Protein AF-A0A9P7CG83-F1 (afdb_monomer_lite)

Structure (mmCIF, N/CA/C/O backbone):
data_AF-A0A9P7CG83-F1
#
_entry.id   AF-A0A9P7CG83-F1
#
loop_
_atom_site.group_PDB
_atom_site.id
_atom_site.type_symbol
_atom_site.label_atom_id
_atom_site.label_alt_id
_atom_site.label_comp_id
_atom_site.label_asym_id
_atom_site.label_entity_id
_atom_site.label_seq_id
_atom_site.pdbx_PDB_ins_code
_atom_site.Cartn_x
_atom_site.Cartn_y
_atom_site.Cartn_z
_atom_site.occupancy
_atom_site.B_iso_or_equiv
_atom_site.auth_seq_id
_atom_site.auth_comp_id
_atom_site.auth_asym_id
_atom_site.auth_atom_id
_atom_site.pdbx_PDB_model_num
ATOM 1 N N . MET A 1 1 ? -6.263 -19.066 8.309 1.00 62.16 1 MET A N 1
ATOM 2 C CA . MET A 1 1 ? -5.886 -17.871 9.095 1.00 62.16 1 MET A CA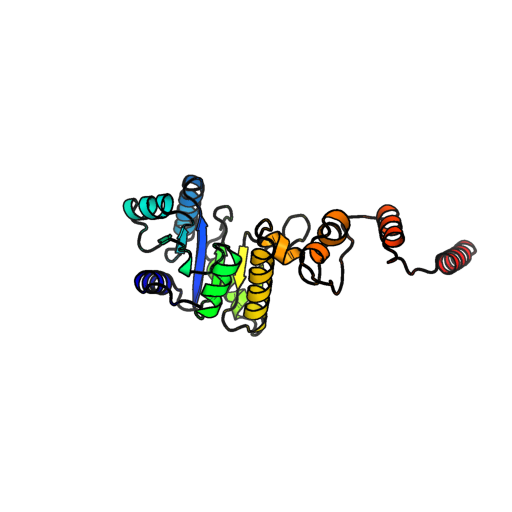 1
ATOM 3 C C . MET A 1 1 ? -6.564 -17.973 10.453 1.00 62.16 1 MET A C 1
ATOM 5 O O . MET A 1 1 ? -7.722 -18.382 10.447 1.00 62.16 1 MET A O 1
ATOM 9 N N . PRO A 1 2 ? -5.883 -17.661 11.570 1.00 65.62 2 PRO A N 1
ATOM 10 C CA . PRO A 1 2 ? -6.497 -17.637 12.903 1.00 65.62 2 PRO A CA 1
ATOM 11 C C . PRO A 1 2 ? -7.693 -16.684 12.920 1.00 65.62 2 PRO A C 1
ATOM 13 O O . PRO A 1 2 ? -7.652 -15.667 12.231 1.00 65.62 2 PRO A O 1
ATOM 16 N N . GLU A 1 3 ? -8.759 -16.990 13.657 1.00 76.81 3 GLU A N 1
ATOM 17 C CA . GLU A 1 3 ? -9.870 -16.046 13.822 1.00 76.81 3 GLU A CA 1
ATOM 18 C C . GLU A 1 3 ? -9.411 -14.803 14.590 1.00 76.81 3 GLU A C 1
ATOM 20 O O . GLU A 1 3 ? -8.619 -14.895 15.526 1.00 76.81 3 GLU A O 1
ATOM 25 N N . LEU A 1 4 ? -9.886 -13.629 14.163 1.00 83.12 4 LEU A N 1
ATOM 26 C CA . LEU A 1 4 ? -9.667 -12.407 14.932 1.00 83.12 4 LEU A CA 1
ATOM 27 C C . LEU A 1 4 ? -10.526 -12.450 16.194 1.00 83.12 4 LEU A C 1
ATOM 29 O O . LEU A 1 4 ? -11.635 -12.987 16.178 1.00 83.12 4 LEU A O 1
ATOM 33 N N . ALA A 1 5 ? -10.026 -11.837 17.264 1.00 85.50 5 ALA A N 1
ATOM 34 C CA . ALA A 1 5 ? -10.792 -11.671 18.487 1.00 85.50 5 ALA A CA 1
ATOM 35 C C . ALA A 1 5 ? -12.122 -10.940 18.207 1.00 85.50 5 ALA A C 1
ATOM 37 O O . ALA A 1 5 ? -12.223 -10.087 17.319 1.00 85.50 5 ALA A O 1
ATOM 38 N N . SER A 1 6 ? -13.173 -11.307 18.941 1.00 86.62 6 SER A N 1
ATOM 39 C CA . SER A 1 6 ? -14.531 -10.823 18.670 1.00 86.62 6 SER A CA 1
ATOM 40 C C . SER A 1 6 ? -14.675 -9.312 18.851 1.00 86.62 6 SER A C 1
ATOM 42 O O . SER A 1 6 ? -15.417 -8.676 18.110 1.00 86.62 6 SER A O 1
ATOM 44 N N . ASP A 1 7 ? -13.968 -8.743 19.824 1.00 88.94 7 ASP A N 1
ATOM 45 C CA . ASP A 1 7 ? -13.919 -7.304 20.088 1.00 88.94 7 ASP A CA 1
ATOM 46 C C . ASP A 1 7 ? -13.286 -6.545 18.916 1.00 88.94 7 ASP A C 1
ATOM 48 O O . ASP A 1 7 ? -13.848 -5.565 18.436 1.00 88.94 7 ASP A O 1
ATOM 52 N N . VAL A 1 8 ? -12.184 -7.063 18.374 1.00 91.19 8 VAL A N 1
ATOM 53 C CA . VAL A 1 8 ? -11.535 -6.526 17.175 1.00 91.19 8 VAL A CA 1
ATOM 54 C C . VAL A 1 8 ? -12.488 -6.513 15.980 1.00 91.19 8 VAL A C 1
ATOM 56 O O . VAL A 1 8 ? -12.608 -5.498 15.290 1.00 91.19 8 VAL A O 1
ATOM 59 N N . LEU A 1 9 ? -13.179 -7.629 15.730 1.00 91.38 9 LEU A N 1
ATOM 60 C CA . LEU A 1 9 ? -14.149 -7.719 14.638 1.00 91.38 9 LEU A CA 1
ATOM 61 C C . LEU A 1 9 ? -15.296 -6.724 14.824 1.00 91.38 9 LEU A C 1
ATOM 63 O O . LEU A 1 9 ? -15.701 -6.092 13.852 1.00 91.38 9 LEU A O 1
ATOM 67 N N . GLN A 1 10 ? -15.791 -6.547 16.050 1.00 93.81 10 GLN A N 1
ATOM 68 C CA . GLN A 1 10 ? -16.829 -5.560 16.349 1.00 93.81 10 GLN A CA 1
ATOM 69 C C . GLN A 1 10 ? -16.358 -4.134 16.051 1.00 93.81 10 GLN A C 1
ATOM 71 O O . GLN A 1 10 ? -17.077 -3.405 15.370 1.00 93.81 10 GLN A O 1
ATOM 76 N N . THR A 1 11 ? -15.146 -3.754 16.470 1.00 95.56 11 THR A N 1
ATOM 77 C CA . THR A 1 11 ? -14.585 -2.424 16.178 1.00 95.56 11 THR A CA 1
ATOM 78 C C . THR A 1 11 ? -14.411 -2.198 14.675 1.00 95.56 11 THR A C 1
ATOM 80 O O . THR A 1 11 ? -14.743 -1.126 14.165 1.00 95.56 11 THR A O 1
ATOM 83 N N . ILE A 1 12 ? -13.953 -3.217 13.936 1.00 95.25 12 ILE A N 1
ATOM 84 C CA . ILE A 1 12 ? -13.852 -3.160 12.470 1.00 95.25 12 ILE A CA 1
ATOM 85 C C . ILE A 1 12 ? -15.233 -2.935 11.841 1.00 95.25 12 ILE A C 1
ATOM 87 O O . ILE A 1 12 ? -15.385 -2.031 11.024 1.00 95.25 12 ILE A O 1
ATOM 91 N N . GLN A 1 13 ? -16.245 -3.723 12.221 1.00 95.12 13 GLN A N 1
ATOM 92 C CA . GLN A 1 13 ? -17.589 -3.588 11.647 1.00 95.12 13 GLN A CA 1
ATOM 93 C C . GLN A 1 13 ? -18.251 -2.255 12.023 1.00 95.12 13 GLN A C 1
ATOM 95 O O . GLN A 1 13 ? -18.960 -1.687 11.200 1.00 95.12 13 GLN A O 1
ATOM 100 N N . ALA A 1 14 ? -17.993 -1.722 13.220 1.00 96.31 14 ALA A N 1
ATOM 101 C CA . ALA A 1 14 ? -18.525 -0.428 13.648 1.00 96.31 14 ALA A CA 1
ATOM 102 C C . ALA A 1 14 ? -17.977 0.755 12.824 1.00 96.31 14 ALA A C 1
ATOM 104 O O . ALA A 1 14 ? -18.679 1.748 12.641 1.00 96.31 14 ALA A O 1
ATOM 105 N N . ASN A 1 15 ? -16.749 0.642 12.301 1.00 97.12 15 ASN A N 1
ATOM 106 C CA . ASN A 1 15 ? -16.115 1.672 11.465 1.00 97.12 15 ASN A CA 1
ATOM 107 C C . ASN A 1 15 ? -16.224 1.398 9.961 1.00 97.12 15 ASN A C 1
ATOM 109 O O . ASN A 1 15 ? -15.808 2.227 9.152 1.00 97.12 15 ASN A O 1
ATOM 113 N N . ARG A 1 16 ? -16.784 0.251 9.573 1.00 95.94 16 ARG A N 1
ATOM 114 C CA . ARG A 1 16 ? -17.059 -0.079 8.177 1.00 95.94 16 ARG A CA 1
ATOM 115 C C . ARG A 1 16 ? -18.105 0.881 7.613 1.00 95.94 16 ARG A C 1
ATOM 117 O O . ARG A 1 16 ? -19.096 1.220 8.267 1.00 95.94 16 ARG A O 1
ATOM 124 N N . LEU A 1 17 ? -17.869 1.321 6.386 1.00 93.75 17 LEU A N 1
ATOM 125 C CA . LEU A 1 17 ? -18.779 2.168 5.631 1.00 93.75 17 LEU A CA 1
ATOM 126 C C . LEU A 1 17 ? -19.798 1.318 4.865 1.00 93.75 17 LEU A C 1
ATOM 128 O O . LEU A 1 17 ? -19.610 0.125 4.647 1.00 93.75 17 LEU A O 1
ATOM 132 N N . ASP A 1 18 ? -20.889 1.946 4.437 1.00 90.06 18 ASP A N 1
ATOM 133 C CA . ASP A 1 18 ? -22.056 1.262 3.857 1.00 90.06 18 ASP A CA 1
ATOM 134 C C . ASP A 1 18 ? -21.747 0.564 2.518 1.00 90.06 18 ASP A C 1
ATOM 136 O O . ASP A 1 18 ? -22.470 -0.324 2.083 1.00 90.06 18 ASP A O 1
ATOM 140 N N . ASN A 1 19 ? -20.663 0.979 1.865 1.00 90.31 19 ASN A N 1
ATOM 141 C CA . ASN A 1 19 ? -20.105 0.418 0.635 1.00 90.31 19 ASN A CA 1
ATOM 142 C C . ASN A 1 19 ? -18.937 -0.548 0.899 1.00 90.3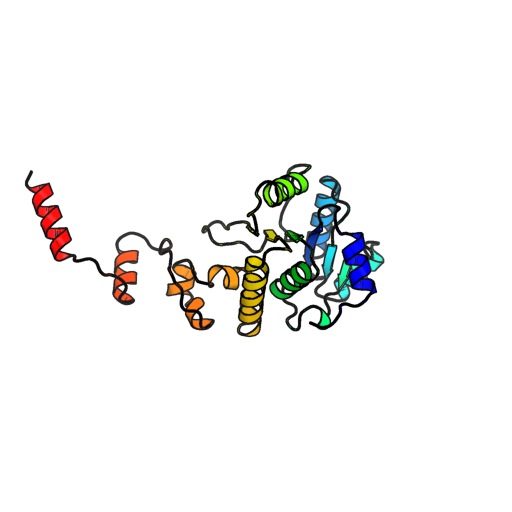1 19 ASN A C 1
ATOM 144 O O . ASN A 1 19 ? -18.150 -0.825 -0.002 1.00 90.31 19 ASN A O 1
ATOM 148 N N . ASP A 1 20 ? -18.798 -1.008 2.142 1.00 93.75 20 ASP A N 1
ATOM 149 C CA . ASP A 1 20 ? -17.777 -1.949 2.594 1.00 93.75 20 ASP A CA 1
ATOM 150 C C . ASP A 1 20 ? -16.342 -1.418 2.604 1.00 93.75 20 ASP A C 1
ATOM 152 O O . ASP A 1 20 ? -15.402 -2.171 2.874 1.00 93.75 20 ASP A O 1
ATOM 156 N N . ASP A 1 21 ? -16.179 -0.113 2.385 1.00 95.19 21 ASP A N 1
ATOM 157 C CA . ASP A 1 21 ? -14.920 0.578 2.606 1.00 95.19 21 ASP A CA 1
ATOM 158 C C . ASP A 1 21 ? -14.592 0.641 4.096 1.00 95.19 21 ASP A C 1
ATOM 160 O O . ASP A 1 21 ? -15.458 0.844 4.951 1.00 95.19 21 ASP A O 1
ATOM 164 N N . LEU A 1 22 ? -13.307 0.520 4.404 1.00 96.94 22 LEU A N 1
ATOM 165 C CA . LEU A 1 22 ? -12.775 0.796 5.729 1.00 96.94 22 LEU A CA 1
ATOM 166 C C . LEU A 1 22 ? -11.586 1.738 5.585 1.00 96.94 22 LEU A C 1
ATOM 168 O O . LEU A 1 22 ? -10.536 1.344 5.073 1.00 96.94 22 LEU A O 1
ATOM 172 N N . LEU A 1 23 ? -11.764 2.980 6.035 1.00 96.31 23 LEU A N 1
ATOM 173 C CA . LEU A 1 23 ? -10.688 3.959 6.101 1.00 96.31 23 LEU A CA 1
ATOM 174 C C . LEU A 1 23 ? -9.757 3.597 7.258 1.00 96.31 23 LEU A C 1
ATOM 176 O O . LEU A 1 23 ? -10.191 3.574 8.409 1.00 96.31 23 LEU A O 1
ATOM 180 N N . ILE A 1 24 ? -8.492 3.312 6.957 1.00 96.56 24 ILE A N 1
ATOM 181 C CA . ILE A 1 24 ? -7.511 2.889 7.955 1.00 96.56 24 ILE A CA 1
ATOM 182 C C . ILE A 1 24 ? -6.239 3.726 7.915 1.00 96.56 24 ILE A C 1
ATOM 184 O O . ILE A 1 24 ? -5.830 4.229 6.868 1.00 96.56 24 ILE A O 1
ATOM 188 N N . THR A 1 25 ? -5.566 3.773 9.058 1.00 96.19 25 THR A N 1
ATOM 189 C CA . THR A 1 25 ? -4.166 4.179 9.170 1.00 96.19 25 THR A CA 1
ATOM 190 C C . THR A 1 25 ? -3.427 3.232 10.120 1.00 96.19 25 THR A C 1
ATOM 192 O O . THR A 1 25 ? -4.055 2.568 10.949 1.00 96.19 25 THR A O 1
ATOM 195 N N . VAL A 1 26 ? -2.104 3.134 9.993 1.00 94.31 26 VAL A N 1
ATOM 196 C CA . VAL A 1 26 ? -1.246 2.296 10.847 1.00 94.31 26 VAL A CA 1
ATOM 197 C C . VAL A 1 26 ? -0.258 3.210 11.556 1.00 94.31 26 VAL A C 1
ATOM 199 O O . VAL A 1 26 ? 0.390 4.022 10.902 1.00 94.31 26 VAL A O 1
ATOM 202 N N . ALA A 1 27 ? -0.147 3.097 12.879 1.00 95.31 27 ALA A N 1
ATOM 203 C CA . ALA A 1 27 ? 0.692 3.997 13.666 1.00 95.31 27 ALA A CA 1
ATOM 204 C C . ALA A 1 27 ? 1.293 3.324 14.907 1.00 95.31 27 ALA A C 1
ATOM 206 O O . ALA A 1 27 ? 0.763 2.341 15.434 1.00 95.31 27 ALA A O 1
ATOM 207 N N . THR A 1 28 ? 2.375 3.929 15.389 1.00 95.12 28 THR A N 1
ATOM 208 C CA . THR A 1 28 ? 3.094 3.610 16.632 1.00 95.12 28 THR A CA 1
ATOM 209 C C . THR A 1 28 ? 3.086 4.826 17.573 1.00 95.12 28 THR A C 1
ATOM 211 O O . THR A 1 28 ? 2.777 5.950 17.166 1.00 95.12 28 THR A O 1
ATOM 214 N N . TYR A 1 29 ? 3.354 4.619 18.862 1.00 96.56 29 TYR A N 1
ATOM 215 C CA . TYR A 1 29 ? 3.254 5.641 19.911 1.00 96.56 29 TYR A CA 1
ATOM 216 C C . TYR A 1 29 ? 4.159 6.867 19.702 1.00 96.56 29 TYR A C 1
ATOM 218 O O . TYR A 1 29 ? 3.822 7.986 20.113 1.00 96.56 29 TYR A O 1
ATOM 226 N N . ASP A 1 30 ? 5.321 6.681 19.088 1.00 96.94 30 ASP A N 1
ATOM 227 C CA . ASP A 1 30 ? 6.243 7.755 18.706 1.00 96.94 30 ASP A CA 1
ATOM 228 C C . ASP A 1 30 ? 5.619 8.732 17.699 1.00 96.94 30 ASP A C 1
ATOM 230 O O . ASP A 1 30 ? 5.840 9.932 17.833 1.00 96.94 30 ASP A O 1
ATOM 234 N N . MET A 1 31 ? 4.740 8.249 16.819 1.00 96.38 31 MET A N 1
ATOM 235 C CA . MET A 1 31 ? 4.024 9.033 15.800 1.00 96.38 31 MET A CA 1
ATOM 236 C C . MET A 1 31 ? 2.734 9.704 16.303 1.00 96.38 31 MET A C 1
ATOM 238 O O . MET A 1 31 ? 1.909 10.181 15.520 1.00 96.38 31 MET A O 1
ATOM 242 N N . ARG A 1 32 ? 2.474 9.692 17.617 1.00 96.88 32 ARG A N 1
ATOM 243 C CA . ARG A 1 32 ? 1.173 10.124 18.158 1.00 96.88 32 ARG A CA 1
ATOM 244 C C . ARG A 1 32 ? 0.813 11.565 17.791 1.00 96.88 32 ARG A C 1
ATOM 246 O O . ARG A 1 32 ? -0.362 11.841 17.585 1.00 96.88 32 ARG A O 1
ATOM 253 N N . PHE A 1 33 ? 1.772 12.489 17.713 1.00 96.00 33 PHE A N 1
ATOM 254 C CA . PHE A 1 33 ? 1.465 13.892 17.408 1.00 96.00 33 PHE A CA 1
ATOM 255 C C . PHE A 1 33 ? 0.979 14.055 15.964 1.00 96.00 33 PHE A C 1
ATOM 257 O O . PHE A 1 33 ? -0.037 14.711 15.721 1.00 96.00 33 PHE A O 1
ATOM 264 N N . GLU A 1 34 ? 1.657 13.400 15.028 1.00 96.44 34 GLU A N 1
ATOM 265 C CA . GLU A 1 34 ? 1.282 13.296 13.624 1.00 96.44 34 GLU A CA 1
ATOM 266 C C . GLU A 1 34 ? -0.081 12.611 13.477 1.00 96.44 34 GLU A C 1
ATOM 268 O O . GLU A 1 34 ? -0.950 13.110 12.763 1.00 96.44 34 GLU A O 1
ATOM 273 N N . LEU A 1 35 ? -0.325 11.539 14.236 1.00 96.75 35 LEU A N 1
ATOM 274 C CA . LEU A 1 35 ? -1.619 10.863 14.271 1.00 96.75 35 LEU A CA 1
ATOM 275 C C . LEU A 1 35 ? -2.749 11.780 14.768 1.00 96.75 35 LEU A C 1
ATOM 277 O O . LEU A 1 35 ? -3.820 11.800 14.169 1.00 96.75 35 LEU A O 1
ATOM 281 N N . TYR A 1 36 ? -2.547 12.566 15.832 1.00 96.38 36 TYR A N 1
ATOM 282 C CA . TYR A 1 36 ? -3.566 13.524 16.293 1.00 96.38 36 TYR A CA 1
ATOM 283 C C . TYR A 1 36 ? -3.866 14.594 15.244 1.00 96.38 36 TYR A C 1
ATOM 285 O O . TYR A 1 36 ? -5.024 14.989 15.084 1.00 96.38 36 TYR A O 1
ATOM 293 N N . ASN A 1 37 ? -2.845 15.041 14.515 1.00 94.19 37 ASN A N 1
ATOM 294 C CA . ASN A 1 37 ? -3.022 15.952 13.393 1.00 94.19 37 ASN A CA 1
ATOM 295 C C . ASN A 1 37 ? -3.836 15.290 12.268 1.00 94.19 37 ASN A C 1
ATOM 297 O O . ASN A 1 37 ? -4.797 15.878 11.773 1.00 94.19 37 ASN A O 1
ATOM 301 N N . TRP A 1 38 ? -3.533 14.034 11.932 1.00 94.44 38 TRP A N 1
ATOM 302 C CA . TRP A 1 38 ? -4.303 13.241 10.972 1.00 94.44 38 TRP A CA 1
ATOM 303 C C . TRP A 1 38 ? -5.771 13.068 11.401 1.00 94.44 38 TRP A C 1
ATOM 305 O O . TRP A 1 38 ? -6.675 13.325 10.609 1.00 94.44 38 TRP A O 1
ATOM 315 N N . ILE A 1 39 ? -6.037 12.749 12.675 1.00 94.56 39 ILE A N 1
ATOM 316 C CA . ILE A 1 39 ? -7.401 12.664 13.233 1.00 94.56 39 ILE A CA 1
ATOM 317 C C . ILE A 1 39 ? -8.129 14.008 13.099 1.00 94.56 39 ILE A C 1
ATOM 319 O O . ILE A 1 39 ? -9.308 14.046 12.736 1.00 94.56 39 ILE A O 1
ATOM 323 N N . ALA A 1 40 ? -7.451 15.120 13.398 1.00 92.31 40 ALA A N 1
ATOM 324 C CA . ALA A 1 40 ? -8.025 16.453 13.243 1.00 92.31 40 ALA A CA 1
ATOM 325 C C . ALA A 1 40 ? -8.378 16.748 11.775 1.00 92.31 40 ALA A C 1
ATOM 327 O O . ALA A 1 40 ? -9.447 17.302 11.510 1.00 92.31 40 ALA A O 1
ATOM 328 N N . PHE A 1 41 ? -7.540 16.316 10.828 1.00 89.62 41 PHE A N 1
ATOM 329 C CA . PHE A 1 41 ? -7.831 16.417 9.398 1.00 89.62 41 PHE A CA 1
ATOM 330 C C . PHE A 1 41 ? -9.025 15.566 8.971 1.00 89.62 41 PHE A C 1
ATOM 332 O O . PHE A 1 41 ? -9.885 16.081 8.259 1.00 89.62 41 PHE A O 1
ATOM 339 N N . MET A 1 42 ? -9.130 14.315 9.430 1.00 91.12 42 MET A N 1
ATOM 340 C CA . MET A 1 42 ? -10.297 13.472 9.135 1.00 91.12 42 MET A CA 1
ATOM 341 C C . MET A 1 42 ? -11.587 14.138 9.625 1.00 91.12 42 MET A C 1
ATOM 343 O O . MET A 1 42 ? -12.532 14.312 8.856 1.00 91.12 42 MET A O 1
ATOM 347 N N . LYS A 1 43 ? -11.584 14.659 10.858 1.00 90.12 43 LYS A N 1
ATOM 348 C CA . LYS A 1 43 ? -12.721 15.412 11.411 1.00 90.12 43 LYS A CA 1
ATOM 349 C C . LYS A 1 43 ? -13.048 16.665 10.595 1.00 90.12 43 LYS A C 1
ATOM 351 O O . LYS A 1 43 ? -14.220 16.930 10.335 1.00 90.12 43 LYS A O 1
ATOM 356 N N . ALA A 1 44 ? -12.040 17.424 10.161 1.00 88.50 44 ALA A N 1
ATOM 357 C CA . ALA A 1 44 ? -12.234 18.597 9.305 1.00 88.50 44 ALA A CA 1
ATOM 358 C C . ALA A 1 44 ? -12.816 18.225 7.927 1.00 88.50 44 ALA A C 1
ATOM 360 O O . ALA A 1 44 ? -13.651 18.956 7.390 1.00 88.50 44 ALA A O 1
ATOM 361 N N . ALA A 1 45 ? -12.435 17.061 7.394 1.00 86.81 45 ALA A N 1
ATOM 362 C CA . ALA A 1 45 ? -12.993 16.477 6.178 1.00 86.81 45 ALA A CA 1
ATOM 363 C C . ALA A 1 45 ? -14.389 15.853 6.375 1.00 86.81 45 ALA A C 1
ATOM 365 O O . ALA A 1 45 ? -15.000 15.442 5.390 1.00 86.81 45 ALA A O 1
ATOM 366 N N . LYS A 1 46 ? -14.921 15.863 7.610 1.00 88.50 46 LYS A N 1
ATOM 367 C CA . LYS A 1 46 ? -16.180 15.223 8.033 1.00 88.50 46 LYS A CA 1
ATOM 368 C C . LYS A 1 46 ? -16.166 13.695 7.927 1.00 88.50 46 LYS A C 1
ATOM 370 O O . LYS A 1 46 ? -17.211 13.089 7.724 1.00 88.50 46 LYS A O 1
ATOM 375 N N . GLU A 1 47 ? -14.993 13.099 8.101 1.00 89.25 47 GLU A N 1
ATOM 376 C CA . GLU A 1 47 ? -14.811 11.656 8.235 1.00 89.25 47 GLU A CA 1
ATOM 377 C C . GLU A 1 47 ? -14.733 11.298 9.725 1.00 89.25 47 GLU A C 1
ATOM 379 O O . GLU A 1 47 ? -13.797 11.677 10.436 1.00 89.25 47 GLU A O 1
ATOM 384 N N . ASP A 1 48 ? -15.753 10.598 10.212 1.00 88.88 48 ASP A N 1
ATOM 385 C CA . ASP A 1 48 ? -15.927 10.189 11.610 1.00 88.88 48 ASP A CA 1
ATOM 386 C C . ASP A 1 48 ? -15.766 8.675 11.825 1.00 88.88 48 ASP A C 1
ATOM 388 O O . ASP A 1 48 ? -15.452 8.242 12.936 1.00 88.88 48 ASP A O 1
ATOM 392 N N . ARG A 1 49 ? -15.926 7.885 10.758 1.00 93.50 49 ARG A N 1
ATOM 393 C CA . ARG A 1 49 ? -15.684 6.438 10.720 1.00 93.50 49 ARG A CA 1
ATOM 394 C C . ARG A 1 49 ? -14.323 6.137 10.089 1.00 93.50 49 ARG A C 1
ATOM 396 O O . ARG A 1 49 ? -14.163 6.181 8.870 1.00 93.50 49 ARG A O 1
ATOM 403 N N . PHE A 1 50 ? -13.343 5.824 10.929 1.00 95.38 50 PHE A N 1
ATOM 404 C CA . PHE A 1 50 ? -12.006 5.387 10.529 1.00 95.38 50 PHE A CA 1
ATOM 405 C C . PHE A 1 50 ? -11.407 4.482 11.605 1.00 95.38 50 PHE A C 1
ATOM 407 O O . PHE A 1 50 ? -11.811 4.526 12.765 1.00 95.38 50 PHE A O 1
ATOM 414 N N . LEU A 1 51 ? -10.412 3.682 11.229 1.00 97.19 51 LEU A N 1
ATOM 415 C CA . LEU A 1 51 ? -9.749 2.752 12.133 1.00 97.19 51 LEU A CA 1
ATOM 416 C C . LEU A 1 51 ? -8.243 3.016 12.203 1.00 97.19 51 LEU A C 1
ATOM 418 O O . LEU A 1 51 ? -7.536 3.014 11.197 1.00 97.19 51 LEU A O 1
ATOM 422 N N . ILE A 1 52 ? -7.744 3.201 13.416 1.00 97.31 52 ILE A N 1
ATOM 423 C CA . ILE A 1 52 ? -6.327 3.323 13.736 1.00 97.31 52 ILE A CA 1
ATOM 424 C C . ILE A 1 52 ? -5.836 1.950 14.174 1.00 97.31 52 ILE A C 1
ATOM 426 O O . ILE A 1 52 ? -6.259 1.409 15.197 1.00 97.31 52 ILE A O 1
ATOM 430 N N . LEU A 1 53 ? -4.917 1.392 13.401 1.00 95.50 53 LEU A N 1
ATOM 431 C CA . LEU A 1 53 ? -4.282 0.121 13.700 1.00 95.50 53 LEU A CA 1
ATOM 432 C C . LEU A 1 53 ? -2.966 0.391 14.436 1.00 95.50 53 LEU A C 1
ATOM 434 O O . LEU A 1 53 ? -1.979 0.837 13.850 1.00 95.50 53 LEU A O 1
ATOM 438 N N . CYS A 1 54 ? -2.974 0.158 15.743 1.00 94.94 54 CYS A N 1
ATOM 439 C CA . CYS A 1 54 ? -1.841 0.401 16.623 1.00 94.94 54 CYS A CA 1
ATOM 440 C C . CYS A 1 54 ? -0.852 -0.762 16.539 1.00 94.94 54 CYS A C 1
ATOM 442 O O . CYS A 1 54 ? -1.220 -1.907 16.809 1.00 94.94 54 CYS A O 1
ATOM 444 N N . THR A 1 55 ? 0.410 -0.479 16.225 1.00 92.31 55 THR A N 1
ATOM 445 C CA . THR A 1 55 ? 1.471 -1.502 16.188 1.00 92.31 55 THR A CA 1
ATOM 446 C C . THR A 1 55 ? 2.056 -1.808 17.566 1.00 92.31 55 THR A C 1
ATOM 448 O O . THR A 1 55 ? 2.770 -2.795 17.726 1.00 92.31 55 THR A O 1
ATOM 451 N N . ASP A 1 56 ? 1.758 -0.984 18.572 1.00 93.00 56 ASP A N 1
ATOM 452 C CA . ASP A 1 56 ? 2.212 -1.166 19.946 1.00 93.00 56 ASP A CA 1
ATOM 453 C C . ASP A 1 56 ? 1.106 -0.872 20.974 1.00 93.00 56 ASP A C 1
ATOM 455 O O . ASP A 1 56 ? 0.156 -0.117 20.743 1.00 93.00 56 ASP A O 1
ATOM 459 N N . SER A 1 57 ? 1.240 -1.491 22.150 1.00 94.62 57 SER A N 1
ATOM 460 C CA . SER A 1 57 ? 0.251 -1.371 23.226 1.00 94.62 57 SER A CA 1
ATOM 461 C C . SER A 1 57 ? 0.198 0.016 23.875 1.00 94.62 57 SER A C 1
ATOM 463 O O . SER A 1 57 ? -0.853 0.383 24.402 1.00 94.62 57 SER A O 1
ATOM 465 N N . ALA A 1 58 ? 1.288 0.792 23.836 1.00 97.06 58 ALA A N 1
ATOM 466 C CA . ALA A 1 58 ? 1.330 2.113 24.455 1.00 97.06 58 ALA A CA 1
ATOM 467 C C . ALA A 1 58 ? 0.444 3.094 23.677 1.00 97.06 58 ALA A C 1
ATOM 469 O O . ALA A 1 58 ? -0.322 3.842 24.291 1.00 97.06 58 ALA A O 1
ATOM 470 N N . LEU A 1 59 ? 0.463 3.032 22.341 1.00 97.50 59 LEU A N 1
ATOM 471 C CA . LEU A 1 59 ? -0.461 3.795 21.504 1.00 97.50 59 LEU A CA 1
ATOM 472 C C . LEU A 1 59 ? -1.913 3.390 21.744 1.00 97.50 59 LEU A C 1
ATOM 474 O O . LEU A 1 59 ? -2.751 4.262 21.977 1.00 97.50 59 LEU A O 1
ATOM 478 N N . TYR A 1 60 ? -2.211 2.090 21.745 1.00 96.94 60 TYR A N 1
ATOM 479 C CA . TYR A 1 60 ? -3.579 1.615 21.958 1.00 96.94 60 TYR A CA 1
ATOM 480 C C . TYR A 1 60 ? -4.149 2.070 23.313 1.00 96.94 60 TYR A C 1
ATOM 482 O O . TYR A 1 60 ? -5.272 2.580 23.388 1.00 96.94 60 TYR A O 1
ATOM 490 N N . GLN A 1 61 ? -3.361 1.956 24.388 1.00 97.94 61 GLN A N 1
ATOM 491 C CA . GLN A 1 61 ? -3.752 2.443 25.714 1.00 97.94 61 GLN A CA 1
ATOM 492 C C . GLN A 1 61 ? -3.947 3.960 25.722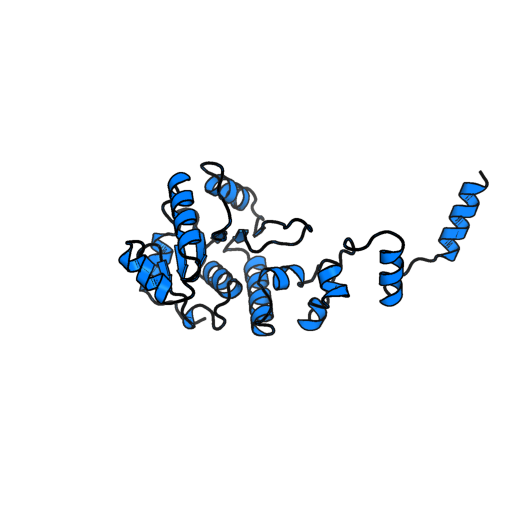 1.00 97.94 61 GLN A C 1
ATOM 494 O O . GLN A 1 61 ? -4.953 4.443 26.240 1.00 97.94 61 GLN A O 1
ATOM 499 N N . HIS A 1 62 ? -3.025 4.712 25.118 1.00 98.25 62 HIS A N 1
ATOM 500 C CA . HIS A 1 62 ? -3.124 6.165 25.022 1.00 98.25 62 HIS A CA 1
ATOM 501 C C . HIS A 1 62 ? -4.413 6.610 24.319 1.00 98.25 62 HIS A C 1
ATOM 503 O O . HIS A 1 62 ? -5.146 7.439 24.855 1.00 98.25 62 HIS A O 1
ATOM 509 N N . LEU A 1 63 ? -4.722 6.025 23.158 1.00 98.00 63 LEU A N 1
ATOM 510 C CA . LEU A 1 63 ? -5.943 6.318 22.405 1.00 98.00 63 LEU A CA 1
ATOM 511 C C . LEU A 1 63 ? -7.201 5.926 23.183 1.00 98.00 63 LEU A C 1
ATOM 513 O O . LEU A 1 63 ? -8.172 6.679 23.192 1.00 98.00 63 LEU A O 1
ATOM 517 N N . THR A 1 64 ? -7.164 4.801 23.901 1.00 97.19 64 THR A N 1
ATOM 518 C CA . THR A 1 64 ? -8.265 4.382 24.779 1.00 97.19 64 THR A CA 1
ATOM 519 C C . THR A 1 64 ? -8.539 5.426 25.866 1.00 97.19 64 THR A C 1
ATOM 521 O O . THR A 1 64 ? -9.686 5.839 26.032 1.00 97.19 64 THR A O 1
ATOM 524 N N . TYR A 1 65 ? -7.505 5.911 26.565 1.00 97.44 65 TYR A N 1
ATOM 525 C CA . TYR A 1 65 ? -7.654 6.968 27.578 1.00 97.44 65 TYR A CA 1
ATOM 526 C C . TYR A 1 65 ? -8.097 8.310 26.985 1.00 97.44 65 TYR A C 1
ATOM 528 O O . TYR A 1 65 ? -8.804 9.068 27.645 1.00 97.44 65 TYR A O 1
ATOM 536 N N . ALA A 1 66 ? -7.709 8.594 25.742 1.00 97.06 66 ALA A N 1
ATOM 537 C CA . ALA A 1 66 ? -8.099 9.798 25.019 1.00 97.06 66 ALA A CA 1
ATOM 538 C C . ALA A 1 66 ? -9.511 9.729 24.398 1.00 97.06 66 ALA A C 1
ATOM 540 O O . ALA A 1 66 ? -9.942 10.698 23.775 1.00 97.06 66 ALA A O 1
ATOM 541 N N . GLY A 1 67 ? -10.237 8.615 24.567 1.00 96.75 67 GLY A N 1
ATOM 542 C CA . GLY A 1 67 ? -11.610 8.453 24.078 1.00 96.75 67 GLY A CA 1
ATOM 543 C C . GLY A 1 67 ? -11.736 7.948 22.637 1.00 96.75 67 GLY A C 1
ATOM 544 O O . GLY A 1 67 ? -12.820 8.027 22.073 1.00 96.75 67 GLY A O 1
ATOM 545 N N . TYR A 1 68 ? -10.663 7.408 22.053 1.00 97.00 68 TYR A N 1
ATOM 546 C CA . TYR A 1 68 ? -10.634 6.827 20.701 1.00 97.00 68 TYR A CA 1
ATOM 547 C C . TYR A 1 68 ? -10.688 5.293 20.701 1.00 97.00 68 TYR A C 1
ATOM 549 O O . TYR A 1 68 ? -10.257 4.655 19.743 1.00 97.00 68 TYR A O 1
ATOM 557 N N . LYS A 1 69 ? -11.184 4.674 21.781 1.00 96.12 69 LYS A N 1
ATOM 558 C CA . LYS A 1 69 ? -11.269 3.208 21.902 1.00 96.12 69 LYS A CA 1
ATOM 559 C C . LYS A 1 69 ? -12.037 2.582 20.734 1.00 96.12 69 LYS A C 1
ATOM 561 O O . LYS A 1 69 ? -11.623 1.555 20.212 1.00 96.12 69 LYS A O 1
ATOM 566 N N . ASP A 1 70 ? -13.120 3.226 20.311 1.00 96.56 70 ASP A N 1
ATOM 567 C CA . ASP A 1 70 ? -13.992 2.713 19.253 1.00 96.56 70 ASP A CA 1
ATOM 568 C C . ASP A 1 70 ? -13.399 2.907 17.849 1.00 96.56 70 ASP A C 1
ATOM 570 O O . ASP A 1 70 ? -13.935 2.364 16.892 1.00 96.56 70 ASP A O 1
ATOM 574 N N . GLN A 1 71 ? -12.286 3.637 17.712 1.00 97.06 71 GLN A N 1
ATOM 575 C CA . GLN A 1 71 ? -11.539 3.827 16.462 1.00 97.06 71 GLN A CA 1
ATOM 576 C C . GLN A 1 71 ? -10.132 3.227 16.526 1.00 97.06 71 GLN A C 1
ATOM 578 O O . GLN A 1 71 ? -9.338 3.466 15.623 1.00 97.06 71 GLN A O 1
ATOM 583 N N . ALA A 1 72 ? -9.780 2.476 17.569 1.00 96.94 72 ALA A N 1
ATOM 584 C CA . ALA A 1 72 ? -8.433 1.949 17.744 1.00 96.94 72 ALA A CA 1
ATOM 585 C C . ALA A 1 72 ? -8.453 0.430 17.882 1.00 96.94 72 ALA A C 1
ATOM 587 O O . ALA A 1 72 ? -9.285 -0.135 18.590 1.00 96.94 72 ALA A O 1
ATOM 588 N N . VAL A 1 73 ? -7.495 -0.238 17.243 1.00 94.62 73 VAL A N 1
ATOM 589 C CA . VAL A 1 73 ? -7.255 -1.667 17.445 1.00 94.62 73 VAL A CA 1
ATOM 590 C C . VAL A 1 73 ? -5.766 -1.942 17.553 1.00 94.62 73 VAL A C 1
ATOM 592 O O . VAL A 1 73 ? -4.983 -1.517 16.710 1.00 94.62 73 VAL A O 1
ATOM 595 N N . LEU A 1 74 ? -5.376 -2.695 18.580 1.00 92.75 74 LEU A N 1
ATOM 596 C CA . LEU A 1 74 ? -4.029 -3.233 18.702 1.00 92.75 74 LEU A CA 1
ATOM 597 C C . LEU A 1 74 ? -3.826 -4.395 17.721 1.00 92.75 74 LEU A C 1
ATOM 599 O O . LEU A 1 74 ? -4.534 -5.403 17.781 1.00 92.75 74 LEU A O 1
ATOM 603 N N . ILE A 1 75 ? -2.823 -4.277 16.855 1.00 88.31 75 ILE A N 1
ATOM 604 C CA . ILE A 1 75 ? -2.390 -5.365 15.981 1.00 88.31 75 ILE A CA 1
ATOM 605 C C . ILE A 1 75 ? -1.656 -6.395 16.849 1.00 88.31 75 ILE A C 1
ATOM 607 O O . ILE A 1 75 ? -0.551 -6.152 17.334 1.00 88.31 75 ILE A O 1
ATOM 611 N N . SER A 1 76 ? -2.277 -7.556 17.063 1.00 78.00 76 SER A N 1
ATOM 612 C CA . SER A 1 76 ? -1.626 -8.699 17.712 1.00 78.00 76 SER A CA 1
ATOM 613 C C . SER A 1 76 ? -0.918 -9.586 16.683 1.00 78.00 76 SER A C 1
ATOM 615 O O . SER A 1 76 ? -1.154 -9.484 15.479 1.00 78.00 76 SER A O 1
ATOM 617 N N . LYS A 1 77 ? -0.084 -10.524 17.148 1.00 67.88 77 LYS A N 1
ATOM 618 C CA . LYS A 1 77 ? 0.516 -11.548 16.271 1.00 67.88 77 LYS A CA 1
ATOM 619 C C . LYS A 1 77 ? -0.539 -12.378 15.522 1.00 67.88 77 LYS A C 1
ATOM 621 O O . LYS A 1 77 ? -0.273 -12.832 14.410 1.00 67.88 77 LYS A O 1
ATOM 626 N N . ASP A 1 78 ? -1.736 -12.518 16.092 1.00 65.50 78 ASP A N 1
ATOM 627 C CA . ASP A 1 78 ? -2.841 -13.303 15.526 1.00 65.50 78 ASP A CA 1
ATOM 628 C C . ASP A 1 78 ? -3.454 -12.662 14.274 1.00 65.50 78 ASP A C 1
ATOM 630 O O . ASP A 1 78 ? -4.138 -13.336 13.502 1.00 65.50 78 ASP A O 1
ATOM 634 N N . TRP A 1 79 ? -3.194 -11.371 14.036 1.00 68.50 79 TRP A N 1
ATOM 635 C CA . TRP A 1 79 ? -3.685 -10.679 12.849 1.00 68.50 79 TRP A CA 1
ATOM 636 C C . TRP A 1 79 ? -3.074 -11.213 11.555 1.00 68.50 79 TRP A C 1
ATOM 638 O O . TRP A 1 79 ? -3.785 -11.306 10.551 1.00 68.50 79 TRP A O 1
ATOM 648 N N . ASN A 1 80 ? -1.777 -11.546 11.545 1.00 62.19 80 ASN A N 1
ATOM 649 C CA . ASN A 1 80 ? -1.093 -11.888 10.294 1.00 62.19 80 ASN A CA 1
ATOM 650 C C . ASN A 1 80 ? 0.238 -12.667 10.406 1.00 62.19 80 ASN A C 1
ATOM 652 O O . ASN A 1 80 ? 0.916 -12.770 9.389 1.00 62.19 80 ASN A O 1
ATOM 656 N N . ASN A 1 81 ? 0.641 -13.234 11.553 1.00 57.06 81 ASN A N 1
ATOM 657 C CA . ASN A 1 81 ? 1.960 -13.876 11.780 1.00 57.06 81 ASN A CA 1
ATOM 658 C C . ASN A 1 81 ? 3.207 -12.983 11.534 1.00 57.06 81 ASN A C 1
ATOM 660 O O . ASN A 1 81 ? 4.269 -13.303 12.063 1.00 57.06 81 ASN A O 1
ATOM 664 N N . SER A 1 82 ? 3.105 -11.882 10.779 1.00 62.53 82 SER A N 1
ATOM 665 C CA . SER A 1 82 ? 4.223 -11.049 10.312 1.00 62.53 82 SER A CA 1
ATOM 666 C C . SER A 1 82 ? 4.288 -9.656 10.948 1.00 62.53 82 SER A C 1
ATOM 668 O O . SER A 1 82 ? 5.336 -9.025 10.921 1.00 62.53 82 SER A O 1
ATOM 670 N N . GLY A 1 83 ? 3.182 -9.136 11.486 1.00 71.69 83 GLY A N 1
ATOM 671 C CA . GLY A 1 83 ? 3.048 -7.748 11.942 1.00 71.69 83 GLY A CA 1
ATOM 672 C C . GLY A 1 83 ? 3.124 -6.697 10.824 1.00 71.69 83 GLY A C 1
ATOM 673 O O . GLY A 1 83 ? 3.157 -5.507 11.119 1.00 71.69 83 GLY A O 1
ATOM 674 N N . THR A 1 84 ? 3.151 -7.099 9.547 1.00 85.06 84 THR A N 1
ATOM 675 C CA . THR A 1 84 ? 3.398 -6.184 8.419 1.00 85.06 84 THR A CA 1
ATOM 676 C C . THR A 1 84 ? 2.122 -5.524 7.894 1.00 85.06 84 THR A C 1
ATOM 678 O O . THR A 1 84 ? 1.025 -6.087 7.968 1.00 85.06 84 THR A O 1
ATOM 681 N N . VAL A 1 85 ? 2.270 -4.355 7.261 1.00 89.25 85 VAL A N 1
ATOM 682 C CA . VAL A 1 85 ? 1.170 -3.671 6.559 1.00 89.25 85 VAL A CA 1
ATOM 683 C C . VAL A 1 85 ? 0.564 -4.559 5.462 1.00 89.25 85 VAL A C 1
ATOM 685 O O . VAL A 1 85 ? -0.659 -4.609 5.336 1.00 89.25 85 VAL A O 1
ATOM 688 N N . ALA A 1 86 ? 1.372 -5.343 4.729 1.00 90.12 86 ALA A N 1
ATOM 689 C CA . ALA A 1 86 ? 0.841 -6.304 3.754 1.00 90.12 86 ALA A CA 1
ATOM 690 C C . ALA A 1 86 ? -0.113 -7.311 4.399 1.00 90.12 86 ALA A C 1
ATOM 692 O O . ALA A 1 86 ? -1.184 -7.586 3.859 1.00 90.12 86 ALA A O 1
ATOM 693 N N . GLY A 1 87 ? 0.256 -7.850 5.563 1.00 90.44 87 GLY A N 1
ATOM 694 C CA . GLY A 1 87 ? -0.567 -8.826 6.264 1.00 90.44 87 GLY A CA 1
ATOM 695 C C . GLY A 1 87 ? -1.879 -8.226 6.768 1.00 90.44 87 GLY A C 1
ATOM 696 O O . GLY A 1 87 ? -2.914 -8.881 6.687 1.00 90.44 87 GLY A O 1
ATOM 697 N N . ILE A 1 88 ? -1.858 -6.969 7.226 1.00 91.12 88 ILE A N 1
ATOM 698 C CA . ILE A 1 88 ? -3.067 -6.226 7.617 1.00 91.12 88 ILE A CA 1
ATOM 699 C C . ILE A 1 88 ? -4.010 -6.075 6.421 1.00 91.12 88 ILE A C 1
ATOM 701 O O . ILE A 1 88 ? -5.168 -6.485 6.488 1.00 91.12 88 ILE A O 1
ATOM 705 N N . LEU A 1 89 ? -3.508 -5.522 5.314 1.00 93.44 89 LEU A N 1
ATOM 706 C CA . LEU A 1 89 ? -4.299 -5.283 4.107 1.00 93.44 89 LEU A CA 1
ATOM 707 C C . LEU A 1 89 ? -4.855 -6.591 3.537 1.00 93.44 89 LEU A C 1
ATOM 709 O O . LEU A 1 89 ? -6.035 -6.667 3.197 1.00 93.44 89 LEU A O 1
ATOM 713 N N . GLN A 1 90 ? -4.034 -7.646 3.504 1.00 92.69 90 GLN A N 1
ATOM 714 C CA . GLN A 1 90 ? -4.476 -8.981 3.119 1.00 92.69 90 GLN A CA 1
ATOM 715 C C . GLN A 1 90 ? -5.610 -9.458 4.028 1.00 92.69 90 GLN A C 1
ATOM 717 O O . GLN A 1 90 ? -6.645 -9.897 3.534 1.00 92.69 90 GLN A O 1
ATOM 722 N N . ARG A 1 91 ? -5.446 -9.362 5.351 1.00 90.94 91 ARG A N 1
ATOM 723 C CA . ARG A 1 91 ? -6.454 -9.828 6.304 1.00 90.94 91 ARG A CA 1
ATOM 724 C C . ARG A 1 91 ? -7.790 -9.123 6.088 1.00 90.94 91 ARG A C 1
ATOM 726 O O . ARG A 1 91 ? -8.808 -9.805 6.030 1.00 90.94 91 ARG A O 1
ATOM 733 N N . LEU A 1 92 ? -7.782 -7.802 5.904 1.00 93.56 92 LEU A N 1
ATOM 734 C CA . LEU A 1 92 ? -8.989 -7.010 5.647 1.00 93.56 92 LEU A CA 1
ATOM 735 C C . LEU A 1 92 ? -9.681 -7.420 4.339 1.00 93.56 92 LEU A C 1
ATOM 737 O O . LEU A 1 92 ? -10.876 -7.703 4.348 1.00 93.56 92 LEU A O 1
ATOM 741 N N . VAL A 1 93 ? -8.930 -7.576 3.246 1.00 94.75 93 VAL A N 1
ATOM 742 C CA . VAL A 1 93 ? -9.475 -8.071 1.967 1.00 94.75 93 VAL A CA 1
ATOM 743 C C . VAL A 1 93 ? -10.098 -9.469 2.122 1.00 94.75 93 VAL A C 1
ATOM 745 O O . VAL A 1 93 ? -11.126 -9.775 1.516 1.00 94.75 93 VAL A O 1
ATOM 748 N N . TYR A 1 94 ? -9.502 -10.342 2.938 1.00 91.69 94 TYR A N 1
ATOM 749 C CA . TYR A 1 94 ? -10.024 -11.691 3.197 1.00 91.69 94 TYR A CA 1
ATOM 750 C C . TYR A 1 94 ? -11.224 -11.711 4.156 1.00 91.69 94 TYR A C 1
ATOM 752 O O . TYR A 1 94 ? -11.968 -12.689 4.154 1.00 91.69 94 TYR A O 1
ATOM 760 N N . LEU A 1 95 ? -11.439 -10.645 4.930 1.00 91.62 95 LEU A N 1
ATOM 761 C CA . LEU A 1 95 ? -12.660 -10.406 5.712 1.00 91.62 95 LEU A CA 1
ATOM 762 C C . LEU A 1 95 ? -13.776 -9.762 4.883 1.00 91.62 95 LEU A C 1
ATOM 764 O O . LEU A 1 95 ? -14.788 -9.344 5.442 1.00 91.62 95 LEU A O 1
ATOM 768 N N . ASP A 1 96 ? -13.593 -9.694 3.564 1.00 93.50 96 ASP A N 1
ATOM 769 C CA . ASP A 1 96 ? -14.539 -9.090 2.638 1.00 93.50 96 ASP A CA 1
ATOM 770 C C . ASP A 1 96 ? -14.788 -7.604 2.957 1.00 93.50 96 ASP A C 1
ATOM 772 O O . ASP A 1 96 ? -15.928 -7.147 3.059 1.00 93.50 96 ASP A O 1
ATOM 776 N N . ILE A 1 97 ? -13.695 -6.851 3.123 1.00 95.56 97 ILE A N 1
ATOM 777 C CA . ILE A 1 97 ? -13.659 -5.399 3.359 1.00 95.56 97 ILE A CA 1
ATOM 778 C C . ILE A 1 97 ? -12.768 -4.752 2.297 1.00 95.56 97 ILE A C 1
ATOM 780 O O . ILE A 1 97 ? -11.736 -5.327 1.948 1.00 95.56 97 ILE A O 1
ATOM 784 N N . ASN A 1 98 ? -13.141 -3.567 1.804 1.00 96.62 98 ASN A N 1
ATOM 785 C CA . ASN A 1 98 ? -12.320 -2.753 0.905 1.00 96.62 98 ASN A CA 1
ATOM 786 C C . ASN A 1 98 ? -11.413 -1.820 1.736 1.00 96.62 98 ASN A C 1
ATOM 788 O O . ASN A 1 98 ? -11.859 -0.746 2.153 1.00 96.62 98 ASN A O 1
ATOM 792 N N . PRO A 1 99 ? -10.155 -2.184 2.053 1.00 96.62 99 PRO A N 1
ATOM 793 C CA . PRO A 1 99 ? -9.304 -1.303 2.836 1.00 96.62 99 PRO A CA 1
ATOM 794 C C . PRO A 1 99 ? -8.899 -0.083 2.005 1.00 96.62 99 PRO A C 1
ATOM 796 O O . PRO A 1 99 ? -8.315 -0.210 0.926 1.00 96.62 99 PRO A O 1
ATOM 799 N N . LEU A 1 100 ? -9.185 1.094 2.553 1.00 96.56 100 LEU A N 1
ATOM 800 C CA . LEU A 1 100 ? -8.733 2.397 2.087 1.00 96.56 100 LEU A CA 1
ATOM 801 C C . LEU A 1 100 ? -7.695 2.901 3.091 1.00 96.56 100 LEU A C 1
ATOM 803 O O . LEU A 1 100 ? -8.035 3.472 4.123 1.00 96.56 100 LEU A O 1
ATOM 807 N N . MET A 1 101 ? -6.423 2.638 2.824 1.00 96.00 101 MET A N 1
ATOM 808 C CA . MET A 1 101 ? -5.326 3.022 3.701 1.00 96.00 101 MET A CA 1
ATOM 809 C C . MET A 1 101 ? -4.779 4.394 3.325 1.00 96.00 101 MET A C 1
ATOM 811 O O . MET A 1 101 ? -4.398 4.626 2.174 1.00 96.00 101 MET A O 1
ATOM 815 N N . LEU A 1 102 ? -4.688 5.263 4.329 1.00 94.44 102 LEU A N 1
ATOM 816 C CA . LEU A 1 102 ? -3.956 6.521 4.280 1.00 94.44 102 LEU A CA 1
ATOM 817 C C . LEU A 1 102 ? -2.894 6.509 5.378 1.00 94.44 102 LEU A C 1
ATOM 819 O O . LEU A 1 102 ? -3.195 6.302 6.555 1.00 94.44 102 LEU A O 1
ATOM 823 N N . ASP A 1 103 ? -1.649 6.752 4.993 1.00 91.44 103 ASP A N 1
ATOM 824 C CA . ASP A 1 103 ? -0.580 7.041 5.944 1.00 91.44 103 ASP A CA 1
ATOM 825 C C . ASP A 1 103 ? -0.936 8.295 6.765 1.00 91.44 103 ASP A C 1
ATOM 827 O O . ASP A 1 103 ? -1.643 9.189 6.286 1.00 91.44 103 ASP A O 1
ATOM 831 N N . ILE A 1 104 ? -0.435 8.385 7.995 1.00 92.69 104 ILE A N 1
ATOM 832 C CA . ILE A 1 104 ? -0.652 9.531 8.891 1.00 92.69 104 ILE A CA 1
ATOM 833 C C . ILE A 1 104 ? -0.150 10.848 8.278 1.00 92.69 104 ILE A C 1
ATOM 835 O O . ILE A 1 104 ? -0.629 11.928 8.621 1.00 92.69 104 ILE A O 1
ATOM 839 N N . ASN A 1 105 ? 0.785 10.752 7.331 1.00 88.31 105 ASN A N 1
ATOM 840 C CA . ASN A 1 105 ? 1.363 11.886 6.615 1.00 88.31 105 ASN A CA 1
ATOM 841 C C . ASN A 1 105 ? 0.607 12.241 5.321 1.00 88.31 105 ASN A C 1
ATOM 843 O O . ASN A 1 105 ? 0.964 13.207 4.643 1.00 88.31 105 ASN A O 1
ATOM 847 N N . GLN A 1 106 ? -0.438 11.488 4.962 1.00 87.19 106 GLN A N 1
ATOM 848 C CA . GLN A 1 106 ? -1.259 11.759 3.788 1.00 87.19 106 GLN A CA 1
ATOM 849 C C . GLN A 1 106 ? -2.374 12.754 4.137 1.00 87.19 106 GLN A C 1
ATOM 851 O O . GLN A 1 106 ? -3.216 12.504 4.999 1.00 87.19 106 GLN A O 1
ATOM 856 N N . LEU A 1 107 ? -2.403 13.889 3.435 1.00 83.00 107 LEU A N 1
ATOM 857 C CA . LEU A 1 107 ? -3.366 14.961 3.687 1.00 83.00 107 LEU A CA 1
ATOM 858 C C . LEU A 1 107 ? -4.577 14.872 2.754 1.00 83.00 107 LEU A C 1
ATOM 860 O O . LEU A 1 107 ? -4.436 14.728 1.538 1.00 83.00 107 LEU A O 1
ATOM 864 N N . VAL A 1 108 ? -5.770 15.045 3.323 1.00 82.56 108 VAL A N 1
ATOM 865 C CA . VAL A 1 108 ? -7.026 15.193 2.579 1.00 82.56 108 VAL A CA 1
ATOM 866 C C . VAL A 1 108 ? -7.360 16.679 2.484 1.00 82.56 108 VAL A C 1
ATOM 868 O O . VAL A 1 108 ? -7.783 17.296 3.456 1.00 82.56 108 VAL A O 1
ATOM 871 N N . LEU A 1 109 ? -7.137 17.270 1.309 1.00 82.12 109 LEU A N 1
ATOM 872 C CA . LEU A 1 109 ? -7.273 18.721 1.113 1.00 82.12 109 LEU A CA 1
ATOM 873 C C . LEU A 1 109 ? -8.695 19.168 0.757 1.00 82.12 109 LEU A C 1
ATOM 875 O O . LEU A 1 109 ? -9.029 20.336 0.935 1.00 82.12 109 LEU A O 1
ATOM 879 N N . GLN A 1 110 ? -9.512 18.270 0.206 1.00 84.31 110 GLN A N 1
ATOM 880 C CA . GLN A 1 110 ? -10.851 18.595 -0.279 1.00 84.31 110 GLN A CA 1
ATOM 881 C C . GLN A 1 110 ? -11.912 17.806 0.488 1.00 84.31 110 GLN A C 1
ATOM 883 O O . GLN A 1 110 ? -11.758 16.589 0.661 1.00 84.31 110 GLN A O 1
ATOM 888 N N . PRO A 1 111 ? -13.021 18.453 0.895 1.00 81.12 111 PRO A N 1
ATOM 889 C CA . PRO A 1 111 ? -14.187 17.733 1.378 1.00 81.12 111 PRO A CA 1
ATOM 890 C C . PRO A 1 111 ? -14.630 16.704 0.338 1.00 81.12 111 PRO A C 1
ATOM 892 O O . PRO A 1 111 ? -14.590 16.965 -0.865 1.00 81.12 111 PRO A O 1
ATOM 895 N N . ARG A 1 112 ? -15.099 15.551 0.808 1.00 86.56 112 ARG A N 1
ATOM 896 C CA . ARG A 1 112 ? -15.597 14.451 -0.026 1.00 86.56 112 ARG A CA 1
ATOM 897 C C . ARG A 1 112 ? -14.563 13.715 -0.887 1.00 86.56 112 ARG A C 1
ATOM 899 O O . ARG A 1 112 ? -14.919 13.035 -1.853 1.00 86.56 112 ARG A O 1
ATOM 906 N N . THR A 1 113 ? -13.275 13.843 -0.563 1.00 88.88 113 THR A N 1
ATOM 907 C CA . THR A 1 113 ? -12.210 13.094 -1.257 1.00 88.88 113 THR A CA 1
ATOM 908 C C . THR A 1 113 ? -12.451 11.586 -1.171 1.00 88.88 113 THR A C 1
ATOM 910 O O . THR A 1 113 ? -12.261 10.879 -2.158 1.00 88.88 113 THR A O 1
ATOM 913 N N . ARG A 1 114 ? -12.932 11.088 -0.028 1.00 90.25 114 ARG A N 1
ATOM 914 C CA . ARG A 1 114 ? -13.254 9.671 0.154 1.00 90.25 114 ARG A CA 1
ATOM 915 C C . ARG A 1 114 ? -14.371 9.207 -0.783 1.00 90.25 114 ARG A C 1
ATOM 917 O O . ARG A 1 114 ? -14.203 8.195 -1.455 1.00 90.25 114 ARG A O 1
ATOM 924 N N . GLU A 1 115 ? -15.483 9.936 -0.886 1.00 90.44 115 GLU A N 1
ATOM 925 C CA . GLU A 1 115 ? -16.582 9.615 -1.810 1.00 90.44 115 GLU A CA 1
ATOM 926 C C . GLU A 1 115 ? -16.114 9.639 -3.260 1.00 90.44 115 GLU A C 1
ATOM 928 O O . GLU A 1 115 ? -16.526 8.791 -4.052 1.00 90.44 115 GLU A O 1
ATOM 933 N N . TYR A 1 116 ? -15.252 10.595 -3.612 1.00 92.56 116 TYR A N 1
ATOM 934 C CA . TYR A 1 116 ? -14.651 10.655 -4.938 1.00 92.56 116 TYR A CA 1
ATOM 935 C C . TYR A 1 116 ? -13.811 9.402 -5.226 1.00 92.56 116 TYR A C 1
ATOM 937 O O . TYR A 1 116 ? -14.020 8.749 -6.249 1.00 92.56 116 TYR A O 1
ATOM 945 N N . LEU A 1 117 ? -12.918 9.017 -4.308 1.00 92.56 117 LEU A N 1
ATOM 946 C CA . LEU A 1 117 ? -12.101 7.807 -4.438 1.00 92.56 117 LEU A CA 1
ATOM 947 C C . LEU A 1 117 ? -12.962 6.547 -4.517 1.00 92.56 117 LEU A C 1
ATOM 949 O O . LEU A 1 117 ? -12.747 5.707 -5.390 1.00 92.56 117 LEU A O 1
ATOM 953 N N . SER A 1 118 ? -13.970 6.440 -3.655 1.00 91.69 118 SER A N 1
ATOM 954 C CA . SER A 1 118 ? -14.903 5.317 -3.666 1.00 91.69 118 SER A CA 1
ATOM 955 C C . SER A 1 118 ? -15.691 5.243 -4.970 1.00 91.69 118 SER A C 1
ATOM 957 O O . SER A 1 118 ? -15.854 4.166 -5.540 1.00 91.69 118 SER A O 1
ATOM 959 N N . THR A 1 119 ? -16.094 6.392 -5.519 1.00 92.75 119 THR A N 1
ATOM 960 C CA . THR A 1 119 ? -16.712 6.450 -6.847 1.00 92.75 119 THR A CA 1
ATOM 961 C C . THR A 1 119 ? -15.755 5.916 -7.909 1.00 92.75 119 THR A C 1
ATOM 963 O O . THR A 1 119 ? -16.165 5.089 -8.710 1.00 92.75 119 THR A O 1
ATOM 966 N N . LEU A 1 120 ? -14.478 6.314 -7.917 1.00 93.00 120 LEU A N 1
ATOM 967 C CA . LEU A 1 120 ? -13.500 5.794 -8.885 1.00 93.00 120 LEU A CA 1
ATOM 968 C C . LEU A 1 120 ? -13.292 4.276 -8.779 1.00 93.00 120 LEU A C 1
ATOM 970 O O . LEU A 1 120 ? -13.141 3.605 -9.805 1.00 93.00 120 LEU A O 1
ATOM 974 N N . MET A 1 121 ? -13.294 3.748 -7.555 1.00 92.81 121 MET A N 1
ATOM 975 C CA . MET A 1 121 ? -13.158 2.317 -7.295 1.00 92.81 121 MET A CA 1
ATOM 976 C C . MET A 1 121 ? -14.374 1.526 -7.798 1.00 92.81 121 MET A C 1
ATOM 978 O O . MET A 1 121 ? -14.207 0.472 -8.399 1.00 92.81 121 MET A O 1
ATOM 982 N N . HIS A 1 122 ? -15.590 2.051 -7.630 1.00 88.81 122 HIS A N 1
ATOM 983 C CA . HIS A 1 122 ? -16.821 1.301 -7.911 1.00 88.81 122 HIS A CA 1
ATOM 984 C C . HIS A 1 122 ? -17.485 1.626 -9.261 1.00 88.81 122 HIS A C 1
ATOM 986 O O . HIS A 1 122 ? -18.278 0.832 -9.761 1.00 88.81 122 HIS A O 1
ATOM 992 N N . ILE A 1 123 ? -17.185 2.773 -9.885 1.00 88.69 123 ILE A N 1
ATOM 993 C CA . ILE A 1 123 ? -17.829 3.190 -11.147 1.00 88.69 123 ILE A CA 1
ATOM 994 C C . ILE A 1 123 ? -17.420 2.311 -12.334 1.00 88.69 123 ILE A C 1
ATOM 996 O O . ILE A 1 123 ? -18.162 2.194 -13.310 1.00 88.69 123 ILE A O 1
ATOM 1000 N N . ARG A 1 124 ? -16.240 1.686 -12.267 1.00 82.50 124 ARG A N 1
ATOM 1001 C CA . ARG A 1 124 ? -15.792 0.701 -13.253 1.00 82.50 124 ARG A CA 1
ATOM 1002 C C . ARG A 1 124 ? -15.815 -0.673 -12.607 1.00 82.50 124 ARG A C 1
ATOM 1004 O O . ARG A 1 124 ? -15.205 -0.881 -11.570 1.00 82.50 124 ARG A O 1
ATOM 1011 N N . TRP A 1 125 ? -16.439 -1.623 -13.291 1.00 77.06 125 TRP A N 1
ATOM 1012 C CA . TRP A 1 125 ? -16.589 -3.015 -12.855 1.00 77.06 125 TRP A CA 1
ATOM 1013 C C . TRP A 1 125 ? -15.264 -3.770 -12.640 1.00 77.06 125 TRP A C 1
ATOM 1015 O O . TRP A 1 125 ? -15.272 -4.896 -12.156 1.00 77.06 125 TRP A O 1
ATOM 1025 N N . ASN A 1 126 ? -14.130 -3.188 -13.034 1.00 87.56 126 ASN A N 1
ATOM 1026 C CA . ASN A 1 126 ? -12.819 -3.823 -13.015 1.00 87.56 126 ASN A CA 1
ATOM 1027 C C . ASN A 1 126 ? -11.725 -2.995 -12.324 1.00 87.56 126 ASN A C 1
ATOM 1029 O O . ASN A 1 126 ? -10.555 -3.372 -12.424 1.00 87.56 126 ASN A O 1
ATOM 1033 N N . THR A 1 127 ? -12.050 -1.891 -11.640 1.00 93.06 127 THR A N 1
ATOM 1034 C CA . THR A 1 127 ? -11.048 -1.241 -10.784 1.00 93.06 127 THR A CA 1
ATOM 1035 C C . THR A 1 127 ? -10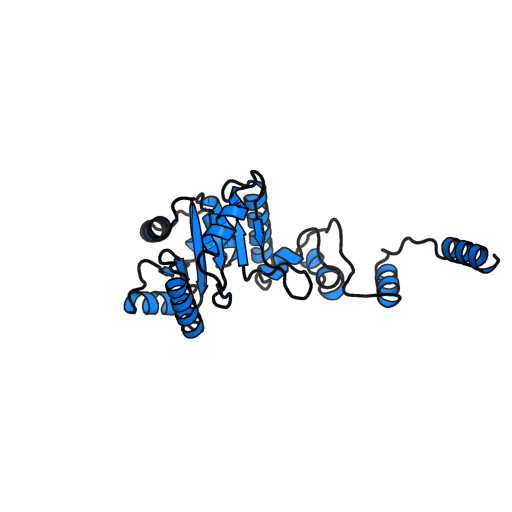.848 -2.112 -9.549 1.00 93.06 127 THR A C 1
ATOM 1037 O O . THR A 1 127 ? -11.797 -2.443 -8.849 1.00 93.06 127 THR A O 1
ATOM 1040 N N . GLN A 1 128 ? -9.607 -2.527 -9.305 1.00 94.19 128 GLN A N 1
ATOM 1041 C CA . GLN A 1 128 ? -9.279 -3.443 -8.208 1.00 94.19 128 GLN A CA 1
ATOM 1042 C C . GLN A 1 128 ? -8.281 -2.847 -7.213 1.00 94.19 128 GLN A C 1
ATOM 1044 O O . GLN A 1 128 ? -8.204 -3.282 -6.066 1.00 94.19 128 GLN A O 1
ATOM 1049 N N . LEU A 1 129 ? -7.498 -1.870 -7.665 1.00 94.12 129 LEU A N 1
ATOM 1050 C CA . LEU A 1 129 ? -6.434 -1.241 -6.907 1.00 94.12 129 LEU A CA 1
ATOM 1051 C C . LEU A 1 129 ? -6.303 0.215 -7.347 1.00 94.12 129 LEU A C 1
ATOM 1053 O O . LEU A 1 129 ? -6.215 0.493 -8.543 1.00 94.12 129 LEU A O 1
ATOM 1057 N N . ILE A 1 130 ? -6.248 1.124 -6.380 1.00 94.44 130 ILE A N 1
ATOM 1058 C CA . ILE A 1 130 ? -5.796 2.499 -6.581 1.00 94.44 130 ILE A CA 1
ATOM 1059 C C . ILE A 1 130 ? -4.626 2.728 -5.622 1.00 94.44 130 ILE A C 1
ATOM 1061 O O . ILE A 1 130 ? -4.747 2.484 -4.424 1.00 94.44 130 ILE A O 1
ATOM 1065 N N . VAL A 1 131 ? -3.494 3.182 -6.155 1.00 92.88 131 VAL A N 1
ATOM 1066 C CA . VAL A 1 131 ? -2.293 3.528 -5.383 1.00 92.88 131 VAL A CA 1
ATOM 1067 C C . VAL A 1 131 ? -1.761 4.882 -5.819 1.00 92.88 131 VAL A C 1
ATOM 1069 O O . VAL A 1 131 ? -1.970 5.299 -6.961 1.00 92.88 131 VAL A O 1
ATOM 1072 N N . ALA A 1 132 ? -1.061 5.564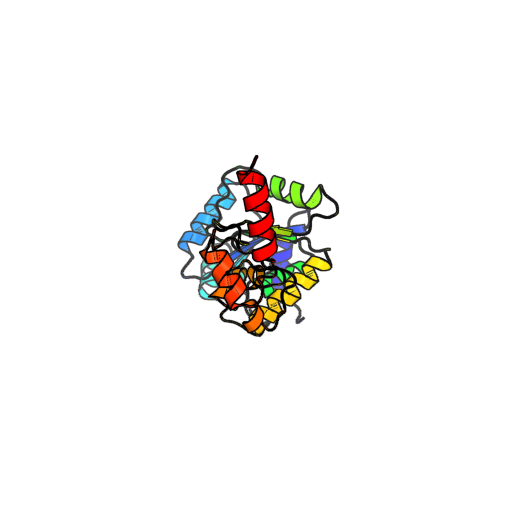 -4.917 1.00 89.75 132 ALA A N 1
ATOM 1073 C CA . ALA A 1 132 ? -0.281 6.738 -5.285 1.00 89.75 132 ALA A CA 1
ATOM 1074 C C . ALA A 1 132 ? 1.035 6.326 -5.960 1.00 89.75 132 ALA A C 1
ATOM 1076 O O . ALA A 1 132 ? 1.543 5.223 -5.753 1.00 89.75 132 ALA A O 1
ATOM 1077 N N . GLN A 1 133 ? 1.602 7.243 -6.741 1.00 85.94 133 GLN A N 1
ATOM 1078 C CA . GLN A 1 133 ? 2.971 7.144 -7.241 1.00 85.94 133 GLN A CA 1
ATOM 1079 C C . GLN A 1 133 ? 3.871 8.143 -6.509 1.00 85.94 133 GLN A C 1
ATOM 1081 O O . GLN A 1 133 ? 3.410 9.212 -6.104 1.00 85.94 133 GLN A O 1
ATOM 1086 N N . ASP A 1 134 ? 5.142 7.796 -6.333 1.00 81.19 134 ASP A N 1
ATOM 1087 C CA . ASP A 1 134 ? 6.166 8.711 -5.836 1.00 81.19 134 ASP A CA 1
ATOM 1088 C C . ASP A 1 134 ? 6.738 9.599 -6.961 1.00 81.19 134 ASP A C 1
ATOM 1090 O O . ASP A 1 134 ? 6.361 9.502 -8.133 1.00 81.19 134 ASP A O 1
ATOM 1094 N N . SER A 1 135 ? 7.675 10.485 -6.611 1.00 74.25 135 SER A N 1
ATOM 1095 C CA . SER A 1 135 ? 8.321 11.403 -7.560 1.00 74.25 135 SER A CA 1
ATOM 1096 C C . SER A 1 135 ? 9.136 10.707 -8.658 1.00 74.25 135 SER A C 1
ATOM 1098 O O . SER A 1 135 ? 9.487 11.343 -9.650 1.00 74.25 135 SER A O 1
ATOM 1100 N N . GLN A 1 136 ? 9.426 9.414 -8.504 1.00 74.38 136 GLN A N 1
ATOM 1101 C CA . GLN A 1 136 ? 10.175 8.587 -9.448 1.00 74.38 136 GLN A CA 1
ATOM 1102 C C . GLN A 1 136 ? 9.258 7.619 -10.215 1.00 74.38 136 GLN A C 1
ATOM 1104 O O . GLN A 1 136 ? 9.740 6.690 -10.859 1.00 74.38 136 GLN A O 1
ATOM 1109 N N . SER A 1 137 ? 7.937 7.861 -10.205 1.00 73.44 137 SER A N 1
ATOM 1110 C CA . SER A 1 137 ? 6.919 7.010 -10.847 1.00 73.44 137 SER A CA 1
ATOM 1111 C C . SER A 1 137 ? 6.841 5.586 -10.283 1.00 73.44 137 SER A C 1
ATOM 1113 O O . SER A 1 137 ? 6.301 4.693 -10.939 1.00 73.44 137 SER A O 1
ATOM 1115 N N . ARG A 1 138 ? 7.357 5.363 -9.072 1.00 81.44 138 ARG A N 1
ATOM 1116 C CA . ARG A 1 138 ? 7.220 4.093 -8.353 1.00 81.44 138 ARG A CA 1
ATOM 1117 C C . ARG A 1 138 ? 5.928 4.094 -7.559 1.00 81.44 138 ARG A C 1
ATOM 1119 O O . ARG A 1 138 ? 5.408 5.152 -7.214 1.00 81.44 138 ARG A O 1
ATOM 1126 N N . ILE A 1 139 ? 5.408 2.916 -7.239 1.00 84.88 139 ILE A N 1
ATOM 1127 C CA . ILE A 1 139 ? 4.264 2.793 -6.330 1.00 84.88 139 ILE A CA 1
ATOM 1128 C C . ILE A 1 139 ? 4.668 3.351 -4.965 1.00 84.88 139 ILE A C 1
ATOM 1130 O O . ILE A 1 139 ? 5.732 3.006 -4.459 1.00 84.88 139 ILE A O 1
ATOM 1134 N N . SER A 1 140 ? 3.809 4.179 -4.372 1.00 86.94 140 SER A N 1
ATOM 1135 C CA . SER A 1 140 ? 3.916 4.631 -2.986 1.00 86.94 140 SER A CA 1
ATOM 1136 C C . SER A 1 140 ? 2.953 3.839 -2.110 1.00 86.94 140 SER A C 1
ATOM 1138 O O . SER A 1 140 ? 1.769 3.722 -2.431 1.00 86.94 140 SER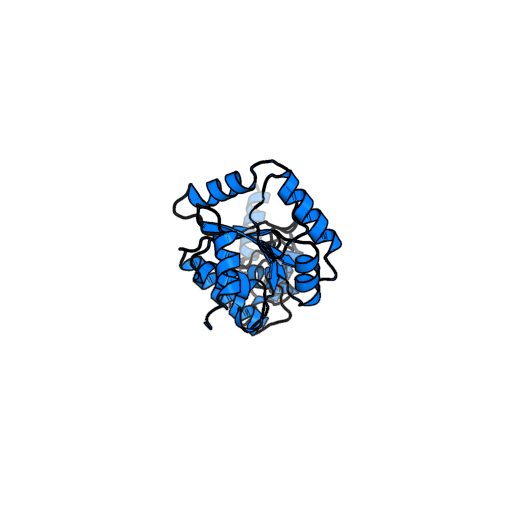 A O 1
ATOM 1140 N N . SER A 1 141 ? 3.438 3.327 -0.976 1.00 84.56 141 SER A N 1
ATOM 1141 C CA . SER A 1 141 ? 2.574 2.647 -0.003 1.00 84.56 141 SER A CA 1
ATOM 1142 C C . SER A 1 141 ? 1.821 3.604 0.923 1.00 84.56 141 SER A C 1
ATOM 1144 O O . SER A 1 141 ? 1.087 3.133 1.784 1.00 84.56 141 SER A O 1
ATOM 1146 N N . GLY A 1 142 ? 1.983 4.924 0.769 1.00 87.69 142 GLY A N 1
ATOM 1147 C CA . GLY A 1 142 ? 1.310 5.914 1.619 1.00 87.69 142 GLY A CA 1
ATOM 1148 C C . GLY A 1 142 ? -0.198 6.047 1.357 1.00 87.69 142 GLY A C 1
ATOM 1149 O O . GLY A 1 142 ? -0.949 6.516 2.211 1.00 87.69 142 GLY A O 1
ATOM 1150 N N . PHE A 1 143 ? -0.654 5.603 0.184 1.00 94.00 143 PHE A N 1
ATOM 1151 C CA . PHE A 1 143 ? -2.063 5.534 -0.185 1.00 94.00 143 PHE A CA 1
ATOM 1152 C C . PHE A 1 143 ? -2.328 4.246 -0.959 1.00 94.00 143 PHE A C 1
ATOM 1154 O O . PHE A 1 143 ? -1.765 4.039 -2.037 1.00 94.00 143 PHE A O 1
ATOM 1161 N N . ILE A 1 144 ? -3.193 3.394 -0.411 1.00 95.50 144 ILE A N 1
ATOM 1162 C CA . ILE A 1 144 ? -3.580 2.121 -1.021 1.00 95.50 144 ILE A CA 1
ATOM 1163 C C . ILE A 1 144 ? -5.082 1.930 -0.836 1.00 95.50 144 ILE A C 1
ATOM 1165 O O . ILE A 1 144 ? -5.577 1.956 0.286 1.00 95.50 144 ILE A O 1
ATOM 1169 N N . TYR A 1 145 ? -5.799 1.671 -1.922 1.00 96.31 145 TYR A N 1
ATOM 1170 C CA . TYR A 1 145 ? -7.207 1.300 -1.894 1.00 96.31 145 TYR A CA 1
ATOM 1171 C C . TYR A 1 145 ? -7.399 -0.007 -2.660 1.00 96.31 145 TYR A C 1
ATOM 1173 O O . TYR A 1 145 ? -7.060 -0.081 -3.843 1.00 96.31 145 TYR A O 1
ATOM 1181 N N . LEU A 1 146 ? -7.899 -1.042 -1.983 1.00 96.62 146 LEU A N 1
ATOM 1182 C CA . LEU A 1 146 ? -8.039 -2.395 -2.525 1.00 96.62 146 LEU A CA 1
ATOM 1183 C C . LEU A 1 146 ? -9.509 -2.803 -2.607 1.00 96.62 146 LEU A C 1
ATOM 1185 O O . LEU A 1 146 ? -10.268 -2.592 -1.663 1.00 96.62 146 LEU A O 1
ATOM 1189 N N . MET A 1 147 ? -9.871 -3.471 -3.699 1.00 95.56 147 MET A N 1
ATOM 1190 C CA . MET A 1 147 ? -11.176 -4.104 -3.860 1.00 95.56 147 MET A CA 1
ATOM 1191 C C . MET A 1 147 ? -11.184 -5.514 -3.249 1.00 95.56 147 MET A C 1
ATOM 1193 O O . MET A 1 147 ? -10.356 -6.364 -3.596 1.00 95.56 147 MET A O 1
ATOM 1197 N N . ARG A 1 148 ? -12.144 -5.786 -2.364 1.00 92.06 148 ARG A N 1
ATOM 1198 C CA . ARG A 1 148 ? -12.247 -7.024 -1.572 1.00 92.06 148 ARG A CA 1
ATOM 1199 C C . ARG A 1 148 ? -12.589 -8.281 -2.371 1.00 92.06 148 ARG A C 1
ATOM 1201 O O . ARG A 1 148 ? -12.110 -9.374 -2.060 1.00 92.06 148 ARG A O 1
ATOM 1208 N N . ASP A 1 149 ? -13.418 -8.143 -3.400 1.00 87.38 149 ASP A N 1
ATOM 1209 C CA . ASP A 1 149 ? -13.953 -9.249 -4.201 1.00 87.38 149 ASP A CA 1
ATOM 1210 C C . ASP A 1 149 ? -13.042 -9.589 -5.394 1.00 87.38 149 ASP A C 1
ATOM 1212 O O . ASP A 1 149 ? -13.314 -10.497 -6.181 1.00 87.38 149 ASP A O 1
ATOM 1216 N N . SER A 1 150 ? -11.884 -8.931 -5.474 1.00 91.50 150 SER A N 1
ATOM 1217 C CA . SER A 1 150 ? -10.886 -9.164 -6.504 1.00 91.50 150 SER A CA 1
ATOM 1218 C C . SER A 1 150 ? -9.961 -10.332 -6.150 1.00 91.50 150 SER A C 1
ATOM 1220 O O . SER A 1 150 ? -9.086 -10.257 -5.280 1.00 91.50 150 SER A O 1
ATOM 1222 N N . TYR A 1 151 ? -10.106 -11.431 -6.892 1.00 92.06 151 TYR A N 1
ATOM 1223 C CA . TYR A 1 151 ? -9.159 -12.545 -6.834 1.00 92.06 151 TYR A CA 1
ATOM 1224 C C . TYR A 1 151 ? -7.712 -12.130 -7.181 1.00 92.06 151 TYR A C 1
ATOM 1226 O O . TYR A 1 151 ? -6.799 -12.544 -6.457 1.00 92.06 151 TYR A O 1
ATOM 1234 N N . PRO A 1 152 ? -7.459 -11.288 -8.209 1.00 92.81 152 PRO A N 1
ATOM 1235 C CA . PRO A 1 152 ? -6.121 -10.746 -8.449 1.00 92.81 152 PRO A CA 1
ATOM 1236 C C . PRO A 1 152 ? -5.545 -9.974 -7.257 1.00 92.81 152 PRO A C 1
ATOM 1238 O O . PRO A 1 152 ? -4.382 -10.179 -6.922 1.00 92.81 152 PRO A O 1
ATOM 1241 N N . VAL A 1 153 ? -6.347 -9.159 -6.563 1.00 93.94 153 VAL A N 1
ATOM 1242 C CA . VAL A 1 153 ? -5.903 -8.429 -5.359 1.00 93.94 153 VAL A CA 1
ATOM 1243 C C . VAL A 1 153 ? -5.533 -9.393 -4.242 1.00 93.94 153 VAL A C 1
ATOM 1245 O O . VAL A 1 153 ? -4.468 -9.261 -3.643 1.00 93.94 153 VAL A O 1
ATOM 1248 N N . LYS A 1 154 ? -6.359 -10.414 -3.990 1.00 93.50 154 LYS A N 1
ATOM 1249 C CA . LYS A 1 154 ? -6.062 -11.445 -2.983 1.00 93.50 154 LYS A CA 1
ATOM 1250 C C . LYS A 1 154 ? -4.746 -12.168 -3.269 1.00 93.50 154 LYS A C 1
ATOM 1252 O O . LYS A 1 154 ? -3.988 -12.423 -2.334 1.00 93.50 154 LYS A O 1
ATOM 1257 N N . ARG A 1 155 ? -4.460 -12.471 -4.542 1.00 91.56 155 ARG A N 1
ATOM 1258 C CA . ARG A 1 155 ? -3.183 -13.066 -4.968 1.00 91.56 155 ARG A CA 1
ATOM 1259 C C . ARG A 1 155 ? -2.010 -12.100 -4.824 1.00 91.56 155 ARG A C 1
ATOM 1261 O O . ARG A 1 155 ? -0.981 -12.500 -4.292 1.00 91.56 155 ARG A O 1
ATOM 1268 N N . LEU A 1 156 ? -2.170 -10.847 -5.246 1.00 92.12 156 LEU A N 1
ATOM 1269 C CA . LEU A 1 156 ? -1.148 -9.809 -5.100 1.00 92.12 156 LEU A CA 1
ATOM 1270 C C . LEU A 1 156 ? -0.770 -9.616 -3.628 1.00 92.12 156 LEU A C 1
ATOM 1272 O O . LEU A 1 156 ? 0.406 -9.656 -3.281 1.00 92.12 156 LEU A O 1
ATOM 1276 N N . MET A 1 157 ? -1.762 -9.512 -2.743 1.00 92.56 157 MET A N 1
ATOM 1277 C CA . MET A 1 157 ? -1.530 -9.381 -1.305 1.00 92.56 157 MET A CA 1
ATOM 1278 C C . MET A 1 157 ? -0.912 -10.634 -0.675 1.00 92.56 157 MET A C 1
ATOM 1280 O O . MET A 1 157 ? -0.157 -10.517 0.289 1.00 92.56 157 MET A O 1
ATOM 1284 N N . ALA A 1 158 ? -1.215 -11.830 -1.190 1.00 90.25 158 ALA A N 1
ATOM 1285 C CA . ALA A 1 158 ? -0.545 -13.065 -0.777 1.00 90.25 158 ALA A CA 1
ATOM 1286 C C . ALA A 1 158 ? 0.941 -13.052 -1.154 1.00 90.25 158 ALA A C 1
ATOM 1288 O O . ALA A 1 158 ? 1.784 -13.350 -0.312 1.00 90.25 158 ALA A O 1
ATOM 1289 N N . LEU A 1 159 ? 1.255 -12.638 -2.382 1.00 90.19 159 LEU A N 1
ATOM 1290 C CA . LEU A 1 159 ? 2.626 -12.550 -2.879 1.00 90.19 159 LEU A CA 1
ATOM 1291 C C . LEU A 1 159 ? 3.448 -11.499 -2.120 1.00 90.19 159 LEU A C 1
ATOM 1293 O O . LEU A 1 159 ? 4.578 -11.774 -1.721 1.00 90.19 159 LEU A O 1
ATOM 1297 N N . LEU A 1 160 ? 2.868 -10.324 -1.861 1.00 91.25 160 LEU A N 1
ATOM 1298 C CA . LEU A 1 160 ? 3.514 -9.266 -1.079 1.00 91.25 160 LEU A CA 1
ATOM 1299 C C . LEU A 1 160 ? 3.790 -9.702 0.360 1.00 91.25 160 LEU A C 1
ATOM 1301 O O . LEU A 1 160 ? 4.884 -9.468 0.867 1.00 91.25 160 LEU A O 1
ATOM 1305 N N . LEU A 1 161 ? 2.826 -10.363 1.010 1.00 89.81 161 LEU A N 1
ATOM 1306 C CA . LEU A 1 161 ? 3.035 -10.892 2.356 1.00 89.81 161 LEU A CA 1
ATOM 1307 C C . LEU A 1 161 ? 4.152 -11.937 2.367 1.00 89.81 161 LEU A C 1
ATOM 1309 O O . LEU A 1 161 ? 5.044 -11.833 3.200 1.00 89.81 161 LEU A O 1
ATOM 1313 N N . GLN A 1 162 ? 4.121 -12.904 1.445 1.00 88.25 162 GLN A N 1
ATOM 1314 C CA . GLN A 1 162 ? 5.159 -13.932 1.346 1.00 88.25 162 GLN A CA 1
ATOM 1315 C C . GLN A 1 162 ? 6.542 -13.297 1.154 1.00 88.25 162 GLN A C 1
ATOM 1317 O O . GLN A 1 162 ? 7.468 -13.616 1.888 1.00 88.25 162 GLN A O 1
ATOM 1322 N N . THR A 1 163 ? 6.641 -12.315 0.255 1.00 88.25 163 THR A N 1
ATOM 1323 C CA . THR A 1 163 ? 7.881 -11.566 0.004 1.00 88.25 163 THR A CA 1
ATOM 1324 C C . THR A 1 163 ? 8.406 -10.905 1.278 1.00 88.25 163 THR A C 1
ATOM 1326 O O . THR A 1 163 ? 9.582 -11.038 1.595 1.00 88.25 163 THR A O 1
ATOM 1329 N N . GLN A 1 164 ? 7.545 -10.232 2.049 1.00 86.88 164 GLN A N 1
ATOM 1330 C CA . GLN A 1 164 ? 7.955 -9.614 3.315 1.00 86.88 164 GLN A CA 1
ATOM 1331 C C . GLN A 1 164 ? 8.234 -10.634 4.428 1.00 86.88 164 GLN A C 1
ATOM 1333 O O . GLN A 1 164 ? 8.972 -10.331 5.358 1.00 86.88 164 GLN A O 1
ATOM 1338 N N . MET A 1 165 ? 7.650 -11.832 4.378 1.00 85.75 165 MET A N 1
ATOM 1339 C CA . MET A 1 165 ? 7.987 -12.904 5.319 1.00 85.75 165 MET A CA 1
ATOM 1340 C C . MET A 1 165 ? 9.371 -13.488 5.027 1.00 85.75 165 MET A C 1
ATOM 1342 O O . MET A 1 165 ? 10.120 -13.758 5.964 1.00 85.75 165 MET A O 1
ATOM 1346 N N . ASP A 1 166 ? 9.717 -13.635 3.748 1.00 86.81 166 ASP A N 1
ATOM 1347 C CA . ASP A 1 166 ? 11.031 -14.113 3.311 1.00 86.81 166 ASP A CA 1
ATOM 1348 C C . ASP A 1 166 ? 12.110 -13.024 3.467 1.00 86.81 166 ASP A C 1
ATOM 1350 O O . ASP A 1 166 ? 13.269 -13.325 3.760 1.00 86.81 166 ASP A O 1
ATOM 1354 N N . ARG A 1 167 ? 11.720 -11.747 3.334 1.00 86.69 167 ARG A N 1
ATOM 1355 C CA . ARG A 1 167 ? 12.569 -10.557 3.503 1.00 86.69 167 ARG A CA 1
ATOM 1356 C C . ARG A 1 167 ? 11.912 -9.495 4.399 1.00 86.69 167 ARG A C 1
ATOM 1358 O O . ARG A 1 167 ? 11.357 -8.517 3.893 1.00 86.69 167 ARG A O 1
ATOM 1365 N N . PRO A 1 168 ? 11.988 -9.659 5.736 1.00 86.81 168 PRO A N 1
ATOM 1366 C CA . PRO A 1 168 ? 11.350 -8.754 6.703 1.00 86.81 168 PRO A CA 1
ATOM 1367 C C . PRO A 1 168 ? 11.899 -7.326 6.715 1.00 86.81 168 PRO A C 1
ATOM 1369 O O . PRO A 1 168 ? 11.263 -6.429 7.263 1.00 86.81 168 PRO A O 1
ATOM 1372 N N . ASP A 1 169 ? 13.085 -7.122 6.146 1.00 87.06 169 ASP A N 1
ATOM 1373 C CA . ASP A 1 169 ? 13.722 -5.819 5.979 1.00 87.06 169 ASP A CA 1
ATOM 1374 C C . ASP A 1 169 ? 13.074 -4.971 4.876 1.00 87.06 169 ASP A C 1
ATOM 1376 O O . ASP A 1 169 ? 13.204 -3.748 4.900 1.00 87.06 169 ASP A O 1
ATOM 1380 N N . LEU A 1 170 ? 12.348 -5.594 3.941 1.00 87.31 170 LEU A N 1
ATOM 1381 C CA . LEU A 1 170 ? 11.703 -4.879 2.847 1.00 87.31 170 LEU A CA 1
ATOM 1382 C C . LEU A 1 170 ? 10.423 -4.182 3.296 1.00 87.31 170 LEU A C 1
ATOM 1384 O O . LEU A 1 170 ? 9.501 -4.773 3.877 1.00 87.31 170 LEU A O 1
ATOM 1388 N N . THR A 1 171 ? 10.313 -2.917 2.912 1.00 89.12 171 THR A N 1
ATOM 1389 C CA . THR A 1 171 ? 9.064 -2.170 3.036 1.00 89.12 171 THR A CA 1
ATOM 1390 C C . THR A 1 171 ? 8.000 -2.714 2.077 1.00 89.12 171 THR A C 1
ATOM 1392 O O . THR A 1 171 ? 8.296 -3.354 1.065 1.00 89.12 171 THR A O 1
ATOM 1395 N N . LEU A 1 172 ? 6.724 -2.420 2.358 1.00 88.88 172 LEU A N 1
ATOM 1396 C CA . LEU A 1 172 ? 5.626 -2.772 1.450 1.00 88.88 172 LEU A CA 1
ATOM 1397 C C . LEU A 1 172 ? 5.835 -2.149 0.062 1.00 88.88 172 LEU A C 1
ATOM 1399 O O . LEU A 1 172 ? 5.602 -2.799 -0.954 1.00 88.88 172 LEU A O 1
ATOM 1403 N N . GLN A 1 173 ? 6.307 -0.903 0.026 1.00 88.88 173 GLN A N 1
ATOM 1404 C CA . GLN A 1 173 ? 6.634 -0.190 -1.202 1.00 88.88 173 GLN A CA 1
ATOM 1405 C C . GLN A 1 173 ? 7.723 -0.904 -2.015 1.00 88.88 173 GLN A C 1
ATOM 1407 O O . GLN A 1 173 ? 7.564 -1.076 -3.222 1.00 88.88 173 GLN A O 1
ATOM 1412 N N . GLU A 1 174 ? 8.822 -1.322 -1.388 1.00 88.44 174 GLU A N 1
ATOM 1413 C CA . GLU A 1 174 ? 9.896 -2.038 -2.090 1.00 88.44 174 GLU A CA 1
ATOM 1414 C C . GLU A 1 174 ? 9.420 -3.385 -2.619 1.00 88.44 174 GLU A C 1
ATOM 1416 O O . GLU A 1 174 ? 9.694 -3.702 -3.773 1.00 88.44 174 GLU A O 1
ATOM 1421 N N . ALA A 1 175 ? 8.634 -4.125 -1.829 1.00 89.38 175 ALA A N 1
ATOM 1422 C CA . ALA A 1 175 ? 8.015 -5.357 -2.297 1.00 89.38 175 ALA A CA 1
ATOM 1423 C C . ALA A 1 175 ? 7.156 -5.092 -3.546 1.00 89.38 175 ALA A C 1
ATOM 1425 O O . ALA A 1 175 ? 7.386 -5.715 -4.577 1.00 89.38 175 ALA A O 1
ATOM 1426 N N . PHE A 1 176 ? 6.246 -4.109 -3.512 1.00 89.38 176 PHE A N 1
ATOM 1427 C CA . PHE A 1 176 ? 5.423 -3.727 -4.671 1.00 89.38 176 PHE A CA 1
ATOM 1428 C C . PHE A 1 176 ? 6.247 -3.405 -5.921 1.00 89.38 176 PHE A C 1
ATOM 1430 O O . PHE A 1 176 ? 5.910 -3.873 -7.006 1.00 89.38 176 PHE A O 1
ATOM 1437 N N . ASN A 1 177 ? 7.315 -2.622 -5.772 1.00 86.50 177 ASN A N 1
ATOM 1438 C CA . ASN A 1 177 ? 8.141 -2.183 -6.897 1.00 86.50 177 ASN A CA 1
ATOM 1439 C C . ASN A 1 177 ? 9.147 -3.246 -7.372 1.00 86.50 177 ASN A C 1
ATOM 1441 O O . ASN A 1 177 ? 9.741 -3.073 -8.431 1.00 86.50 177 ASN A O 1
ATOM 1445 N N . ALA A 1 178 ? 9.336 -4.346 -6.637 1.00 85.25 178 ALA A N 1
ATOM 1446 C CA . ALA A 1 178 ? 10.201 -5.456 -7.039 1.00 85.25 178 ALA A CA 1
ATOM 1447 C C . ALA A 1 178 ? 9.452 -6.580 -7.783 1.00 85.25 178 ALA A C 1
ATOM 1449 O O . ALA A 1 178 ? 10.085 -7.390 -8.471 1.00 85.25 178 ALA A O 1
ATOM 1450 N N . LEU A 1 179 ? 8.119 -6.644 -7.659 1.00 85.62 179 LEU A N 1
ATOM 1451 C CA . LEU A 1 179 ? 7.293 -7.704 -8.242 1.00 85.62 179 LEU A CA 1
ATOM 1452 C C . LEU A 1 179 ? 7.118 -7.540 -9.754 1.00 85.62 179 LEU A C 1
ATOM 1454 O O . LEU A 1 179 ? 6.429 -6.626 -10.194 1.00 85.62 179 LEU A O 1
ATOM 1458 N N . HIS A 1 180 ? 7.618 -8.510 -10.528 1.00 81.25 180 HIS A N 1
ATOM 1459 C CA . HIS A 1 180 ? 7.316 -8.792 -11.945 1.00 81.25 180 HIS A CA 1
ATOM 1460 C C . HIS A 1 180 ? 7.601 -7.696 -12.996 1.00 81.25 180 HIS A C 1
ATOM 1462 O O . HIS A 1 180 ? 7.961 -8.047 -14.121 1.00 81.25 180 HIS A O 1
ATOM 1468 N N . PHE A 1 181 ? 7.470 -6.414 -12.657 1.00 86.94 181 PHE A N 1
ATOM 1469 C CA . PHE A 1 181 ? 7.635 -5.248 -13.526 1.00 86.94 181 PHE A CA 1
ATOM 1470 C C . PHE A 1 181 ? 8.429 -4.121 -12.831 1.00 86.94 181 PHE A C 1
ATOM 1472 O O . PHE A 1 181 ? 7.925 -3.001 -12.723 1.00 86.94 181 PHE A O 1
ATOM 1479 N N . PRO A 1 182 ? 9.637 -4.392 -12.304 1.00 88.88 182 PRO A N 1
ATOM 1480 C CA . PRO A 1 182 ? 10.396 -3.405 -11.555 1.00 88.88 182 PRO A CA 1
ATOM 1481 C C . PRO A 1 182 ? 10.913 -2.262 -12.434 1.00 88.88 182 PRO A C 1
ATOM 1483 O O . PRO A 1 182 ? 11.138 -2.399 -13.644 1.00 88.88 182 PRO A O 1
ATOM 1486 N N . ASP A 1 183 ? 11.168 -1.124 -11.793 1.00 88.19 183 ASP A N 1
ATOM 1487 C CA . ASP A 1 183 ? 12.002 -0.080 -12.375 1.00 88.19 183 ASP A CA 1
ATOM 1488 C C . ASP A 1 183 ? 13.475 -0.531 -12.432 1.00 88.19 183 ASP A C 1
ATOM 1490 O O . ASP A 1 183 ? 13.910 -1.466 -11.750 1.00 88.19 183 ASP A O 1
ATOM 1494 N N . GLY A 1 184 ? 14.263 0.131 -13.277 1.00 88.44 184 GLY A N 1
ATOM 1495 C CA . GLY A 1 184 ? 15.654 -0.252 -13.476 1.00 88.44 184 GLY A CA 1
ATOM 1496 C C . GLY A 1 184 ? 16.547 -0.049 -12.244 1.00 88.44 184 GLY A C 1
ATOM 1497 O O . GLY A 1 184 ? 17.518 -0.784 -12.113 1.00 88.44 184 GLY A O 1
ATOM 1498 N N . GLU A 1 185 ? 16.245 0.886 -11.338 1.00 88.62 185 GLU A N 1
ATOM 1499 C CA . GLU A 1 185 ? 17.026 1.054 -10.104 1.00 88.62 185 GLU A CA 1
ATOM 1500 C C . GLU A 1 185 ? 16.788 -0.142 -9.169 1.00 88.62 185 GLU A C 1
ATOM 1502 O O . GLU A 1 185 ? 17.740 -0.743 -8.664 1.00 88.62 185 GLU A O 1
ATOM 1507 N N . SER A 1 186 ? 15.524 -0.533 -8.999 1.00 87.88 186 SER A N 1
ATOM 1508 C CA . SER A 1 186 ? 15.112 -1.702 -8.218 1.00 87.88 186 SER A CA 1
ATOM 1509 C C . SER A 1 186 ? 15.710 -3.006 -8.766 1.00 87.88 186 SER A C 1
ATOM 1511 O O . SER A 1 186 ? 16.133 -3.865 -7.988 1.00 87.88 186 SER A O 1
ATOM 1513 N N . TYR A 1 187 ? 15.795 -3.140 -10.094 1.00 91.56 187 TYR A N 1
ATOM 1514 C CA . TYR A 1 187 ? 16.330 -4.333 -10.754 1.00 91.56 187 TYR A CA 1
ATOM 1515 C C . TYR A 1 187 ? 17.865 -4.378 -10.827 1.00 91.56 187 TYR A C 1
ATOM 1517 O O . TYR A 1 187 ? 18.456 -5.361 -10.392 1.00 91.56 187 TYR A O 1
ATOM 1525 N N . PHE A 1 188 ? 18.523 -3.346 -11.369 1.00 92.06 188 PHE A N 1
ATOM 1526 C CA . PHE A 1 188 ? 19.971 -3.370 -11.622 1.00 92.06 188 PHE A CA 1
ATOM 1527 C C . PHE A 1 188 ? 20.791 -2.948 -10.403 1.00 92.06 188 PHE A C 1
ATOM 1529 O O . PHE A 1 188 ? 21.754 -3.623 -10.050 1.00 92.06 188 PHE A O 1
ATOM 1536 N N . SER A 1 189 ? 20.412 -1.845 -9.750 1.00 87.81 189 SER A N 1
ATOM 1537 C CA . SER A 1 189 ? 21.208 -1.263 -8.662 1.00 87.81 189 SER A CA 1
ATOM 1538 C C . SER A 1 189 ? 20.968 -1.971 -7.334 1.00 87.81 189 SER A C 1
ATOM 1540 O O . SER A 1 189 ? 21.912 -2.253 -6.600 1.00 87.81 189 SER A O 1
ATOM 1542 N N . LYS A 1 190 ? 19.697 -2.238 -7.015 1.00 86.56 190 LYS A N 1
ATOM 1543 C CA . LYS A 1 190 ? 19.300 -2.859 -5.744 1.00 86.56 190 LYS A CA 1
ATOM 1544 C C . LYS A 1 190 ? 19.137 -4.374 -5.832 1.00 86.56 190 LYS A C 1
ATOM 1546 O O . LYS A 1 190 ? 19.054 -5.019 -4.798 1.00 86.56 190 LYS A O 1
ATOM 1551 N N . ASN A 1 191 ? 19.073 -4.936 -7.043 1.00 86.75 191 ASN A N 1
ATOM 1552 C CA . ASN A 1 191 ? 18.956 -6.377 -7.274 1.00 86.75 191 ASN A CA 1
ATOM 1553 C C . ASN A 1 191 ? 17.769 -7.033 -6.523 1.00 86.75 191 ASN A C 1
ATOM 1555 O O . ASN A 1 191 ? 17.809 -8.220 -6.191 1.00 86.75 191 ASN A O 1
ATOM 1559 N N . LEU A 1 192 ? 16.695 -6.265 -6.278 1.00 85.00 192 LEU A N 1
ATOM 1560 C CA . LEU A 1 192 ? 15.604 -6.655 -5.377 1.00 85.00 192 LEU A CA 1
ATOM 1561 C C . LEU A 1 192 ? 14.868 -7.897 -5.869 1.00 85.00 192 LEU A C 1
ATOM 1563 O O . LEU A 1 192 ? 14.642 -8.816 -5.092 1.00 85.00 192 LEU A O 1
ATOM 1567 N N . SER A 1 193 ? 14.522 -7.956 -7.160 1.00 86.25 193 SER A N 1
ATOM 1568 C CA . SER A 1 193 ? 13.769 -9.085 -7.720 1.00 86.25 193 SER A CA 1
ATOM 1569 C C . SER A 1 193 ? 14.528 -10.410 -7.583 1.00 86.25 193 SER A C 1
ATOM 1571 O O . SER A 1 193 ? 13.950 -11.414 -7.173 1.00 86.25 193 SER A O 1
ATOM 1573 N N . LYS A 1 194 ? 15.846 -10.404 -7.829 1.00 85.75 194 LYS A N 1
ATOM 1574 C CA . LYS A 1 194 ? 16.704 -11.585 -7.643 1.00 85.75 194 LYS A CA 1
ATOM 1575 C C . LYS A 1 194 ? 16.801 -11.979 -6.173 1.00 85.75 194 LYS A C 1
ATOM 1577 O O . LYS A 1 194 ? 16.754 -13.160 -5.844 1.00 85.75 194 LYS A O 1
ATOM 1582 N N . GLU A 1 195 ? 16.942 -10.989 -5.301 1.00 83.75 195 GLU A N 1
ATOM 1583 C CA . GLU A 1 195 ? 17.018 -11.171 -3.856 1.00 83.75 195 GLU A CA 1
ATOM 1584 C C . GLU A 1 195 ? 15.756 -11.796 -3.245 1.00 83.75 195 GLU A C 1
ATOM 1586 O O . GLU A 1 195 ? 15.864 -12.541 -2.272 1.00 83.75 195 GLU A O 1
ATOM 1591 N N . ILE A 1 196 ? 14.582 -11.527 -3.822 1.00 83.94 196 ILE A N 1
ATOM 1592 C CA . ILE A 1 196 ? 13.303 -12.136 -3.420 1.00 83.94 196 ILE A CA 1
ATOM 1593 C C . ILE A 1 196 ? 12.939 -13.376 -4.254 1.00 83.94 196 ILE A C 1
ATOM 1595 O O . ILE A 1 196 ? 11.837 -13.900 -4.124 1.00 83.94 196 ILE A O 1
ATOM 1599 N N . GLY A 1 197 ? 13.846 -13.853 -5.115 1.00 83.12 197 GLY A N 1
ATOM 1600 C CA . GLY A 1 197 ? 13.651 -15.067 -5.915 1.00 83.12 197 GLY A CA 1
ATOM 1601 C C . GLY A 1 197 ? 12.563 -14.957 -6.989 1.00 83.12 197 GLY A C 1
ATOM 1602 O O . GLY A 1 197 ? 11.958 -15.967 -7.346 1.00 83.12 197 GLY A O 1
ATOM 1603 N N . ILE A 1 198 ? 12.290 -13.749 -7.487 1.00 84.50 198 ILE A N 1
ATOM 1604 C CA . ILE A 1 198 ? 11.294 -13.496 -8.531 1.00 84.50 198 ILE A CA 1
ATOM 1605 C C . ILE A 1 198 ? 12.002 -13.103 -9.817 1.00 84.50 198 ILE A C 1
ATOM 1607 O O . ILE A 1 198 ? 12.691 -12.087 -9.864 1.00 84.50 198 ILE A O 1
ATOM 1611 N N . ASP A 1 199 ? 11.742 -13.861 -10.878 1.00 87.25 199 ASP A N 1
ATOM 1612 C CA . ASP A 1 199 ? 12.136 -13.493 -12.233 1.00 87.25 199 ASP A CA 1
ATOM 1613 C C . ASP A 1 199 ? 11.152 -12.451 -12.791 1.00 87.25 199 ASP A C 1
ATOM 1615 O O . ASP A 1 199 ? 9.951 -12.733 -12.931 1.00 87.25 199 ASP A O 1
ATOM 1619 N N . PRO A 1 200 ? 11.604 -11.220 -13.091 1.00 89.38 200 PRO A N 1
ATOM 1620 C CA . PRO A 1 200 ? 10.739 -10.219 -13.694 1.00 89.38 200 PRO A CA 1
ATOM 1621 C C . PRO A 1 200 ? 10.413 -10.550 -15.146 1.00 89.38 200 PRO A C 1
ATOM 1623 O O . PRO A 1 200 ? 11.249 -11.064 -15.884 1.00 89.38 200 PRO A O 1
ATOM 1626 N N . TYR A 1 201 ? 9.214 -10.175 -15.587 1.00 88.88 201 TYR A N 1
ATOM 1627 C CA . TYR A 1 201 ? 8.820 -10.303 -16.992 1.00 88.88 201 TYR A CA 1
ATOM 1628 C C . TYR A 1 201 ? 9.353 -9.150 -17.847 1.00 88.88 201 TYR A C 1
ATOM 1630 O O . TYR A 1 201 ? 9.599 -9.321 -19.038 1.00 88.88 201 TYR A O 1
ATOM 1638 N N . MET A 1 202 ? 9.491 -7.960 -17.258 1.00 89.94 202 MET A N 1
ATOM 1639 C CA . MET A 1 202 ? 9.951 -6.754 -17.942 1.00 89.94 202 MET A CA 1
ATOM 1640 C C . MET A 1 202 ? 10.539 -5.777 -16.925 1.00 89.94 202 MET A C 1
ATOM 1642 O O . MET A 1 202 ? 10.082 -5.724 -15.789 1.00 89.94 202 MET A O 1
ATOM 1646 N N . VAL A 1 203 ? 11.520 -4.978 -17.345 1.00 91.06 203 VAL A N 1
ATOM 1647 C CA . VAL A 1 203 ? 12.155 -3.953 -16.507 1.00 91.06 203 VAL A CA 1
ATOM 1648 C C . VAL A 1 203 ? 12.089 -2.611 -17.222 1.00 91.06 203 VAL A C 1
ATOM 1650 O O . VAL A 1 203 ? 12.485 -2.506 -18.386 1.00 91.06 203 VAL A O 1
ATOM 1653 N N . HIS A 1 204 ? 11.621 -1.568 -16.536 1.00 89.50 204 HIS A N 1
ATOM 1654 C CA . HIS A 1 204 ? 11.601 -0.220 -17.105 1.00 89.50 204 HIS A CA 1
ATOM 1655 C C . HIS A 1 204 ? 12.895 0.540 -16.777 1.00 89.50 204 HIS A C 1
ATOM 1657 O O . HIS A 1 204 ? 13.086 1.053 -15.676 1.00 89.50 204 HIS A O 1
ATOM 1663 N N . VAL A 1 205 ? 13.798 0.645 -17.755 1.00 90.38 205 VAL A N 1
ATOM 1664 C CA . VAL A 1 205 ? 15.125 1.263 -17.573 1.00 90.38 205 VAL A CA 1
ATOM 1665 C C . VAL A 1 205 ? 15.093 2.766 -17.880 1.00 90.38 205 VAL A C 1
ATOM 1667 O O . VAL A 1 205 ? 15.572 3.215 -18.924 1.00 90.38 205 VAL A O 1
ATOM 1670 N N . ASN A 1 206 ? 14.503 3.549 -16.974 1.00 86.19 206 ASN A N 1
ATOM 1671 C CA . ASN A 1 206 ? 14.388 5.014 -17.085 1.00 86.19 206 ASN A CA 1
ATOM 1672 C C . ASN A 1 206 ? 15.295 5.805 -16.122 1.00 86.19 206 ASN A C 1
ATOM 1674 O O . ASN A 1 206 ? 15.508 6.994 -16.333 1.00 86.19 206 ASN A O 1
ATOM 1678 N N . HIS A 1 207 ? 15.867 5.156 -15.106 1.00 87.31 207 HIS A N 1
ATOM 1679 C CA . HIS A 1 207 ? 16.804 5.772 -14.154 1.00 87.31 207 HIS A CA 1
ATOM 1680 C C . HIS A 1 207 ? 18.186 6.103 -14.763 1.00 87.31 207 HIS A C 1
ATOM 1682 O O . HIS A 1 207 ? 18.991 6.798 -14.147 1.00 87.31 207 HIS A O 1
ATOM 1688 N N . LYS A 1 208 ? 18.457 5.615 -15.981 1.00 91.12 208 LYS A N 1
ATOM 1689 C CA . LYS A 1 208 ? 19.636 5.922 -16.803 1.00 91.12 208 LYS A CA 1
ATOM 1690 C C . LYS A 1 208 ? 19.200 6.427 -18.171 1.00 91.12 208 LYS A C 1
ATOM 1692 O O . LYS A 1 208 ? 18.172 6.000 -18.699 1.00 91.12 208 LYS A O 1
ATOM 1697 N N . THR A 1 209 ? 20.004 7.296 -18.780 1.00 93.12 209 THR A N 1
ATOM 1698 C CA . THR A 1 209 ? 19.710 7.892 -20.091 1.00 93.12 209 THR A CA 1
ATOM 1699 C C . THR A 1 209 ? 20.902 7.788 -21.041 1.00 93.12 209 THR A C 1
ATOM 1701 O O . THR A 1 209 ? 22.042 7.587 -20.624 1.00 93.12 209 THR A O 1
ATOM 1704 N N . GLY A 1 210 ? 20.627 7.886 -22.347 1.00 93.44 210 GLY A N 1
ATOM 1705 C CA . GLY A 1 210 ? 21.652 7.922 -23.392 1.00 93.44 210 GLY A CA 1
ATOM 1706 C C . GLY A 1 210 ? 22.668 6.781 -23.292 1.00 93.44 210 GLY A C 1
ATOM 1707 O O . GLY A 1 210 ? 22.291 5.612 -23.185 1.00 93.44 210 GLY A O 1
ATOM 1708 N N . LYS A 1 211 ? 23.955 7.144 -23.319 1.00 95.25 211 LYS A N 1
ATOM 1709 C CA . LYS A 1 211 ? 25.077 6.203 -23.281 1.00 95.25 211 LYS A CA 1
ATOM 1710 C C . LYS A 1 211 ? 25.106 5.364 -22.002 1.00 95.25 211 LYS A C 1
ATOM 1712 O O . LYS A 1 211 ? 25.302 4.162 -22.099 1.00 95.25 211 LYS A O 1
ATOM 1717 N N . GLU A 1 212 ? 24.824 5.953 -20.836 1.00 96.31 212 GLU A N 1
ATOM 1718 C CA . GLU A 1 212 ? 24.831 5.208 -19.567 1.00 96.31 212 GLU A CA 1
ATOM 1719 C C . GLU A 1 212 ? 23.841 4.040 -19.583 1.00 96.31 212 GLU A C 1
ATOM 1721 O O . GLU A 1 212 ? 24.134 2.962 -19.075 1.00 96.31 212 GLU A O 1
ATOM 1726 N N . ARG A 1 213 ? 22.669 4.237 -20.201 1.00 95.81 213 ARG A N 1
ATOM 1727 C CA . ARG A 1 213 ? 21.674 3.170 -20.344 1.00 95.81 213 ARG A CA 1
ATOM 1728 C C . ARG A 1 213 ? 22.154 2.072 -21.292 1.00 95.81 213 ARG A C 1
ATOM 1730 O O . ARG A 1 213 ? 21.918 0.905 -21.014 1.00 95.81 213 ARG A O 1
ATOM 1737 N N . ILE A 1 214 ? 22.796 2.434 -22.403 1.00 96.06 214 ILE A N 1
ATOM 1738 C CA . ILE A 1 214 ? 23.333 1.457 -23.364 1.00 96.06 214 ILE A CA 1
ATOM 1739 C C . ILE A 1 214 ? 24.437 0.628 -22.708 1.00 96.06 214 ILE A C 1
ATOM 1741 O O . ILE A 1 214 ? 24.407 -0.597 -22.795 1.00 96.06 214 ILE A O 1
ATOM 1745 N N . ASP A 1 215 ? 25.372 1.286 -22.022 1.00 96.94 215 ASP A N 1
ATOM 1746 C CA . ASP A 1 215 ? 26.493 0.628 -21.351 1.00 96.94 215 ASP A CA 1
ATOM 1747 C C . ASP A 1 215 ? 25.989 -0.345 -20.268 1.00 96.94 215 ASP A C 1
ATOM 1749 O O . ASP A 1 215 ? 26.411 -1.500 -20.252 1.00 96.94 215 ASP A O 1
ATOM 1753 N N . LEU A 1 216 ? 24.997 0.063 -19.460 1.00 96.50 216 LEU A N 1
ATOM 1754 C CA . LEU A 1 216 ? 24.332 -0.812 -18.484 1.00 96.50 216 LEU A CA 1
ATOM 1755 C C . LEU A 1 216 ? 23.685 -2.039 -19.152 1.00 96.50 216 LEU A C 1
ATOM 1757 O O . LEU A 1 216 ? 23.862 -3.171 -18.709 1.00 96.50 216 LEU A O 1
ATOM 1761 N N . LEU A 1 217 ? 22.936 -1.842 -20.241 1.00 96.44 217 LEU A N 1
ATOM 1762 C CA . LEU A 1 217 ? 22.290 -2.955 -20.943 1.00 96.44 217 LEU A CA 1
ATOM 1763 C C . LEU A 1 217 ? 23.318 -3.923 -21.546 1.00 96.44 217 LEU A C 1
ATOM 1765 O O . LEU A 1 217 ? 23.085 -5.131 -21.536 1.00 96.44 217 LEU A O 1
ATOM 1769 N N . LYS A 1 218 ? 24.457 -3.425 -22.038 1.00 96.69 218 LYS A N 1
ATOM 1770 C CA . LYS A 1 218 ? 25.560 -4.264 -22.530 1.00 96.69 218 LYS A CA 1
ATOM 1771 C C . LYS A 1 218 ? 26.213 -5.066 -21.408 1.00 96.69 218 LYS A C 1
ATOM 1773 O O . LYS A 1 218 ? 26.410 -6.266 -21.581 1.00 96.69 218 LYS A O 1
ATOM 1778 N N . GLU A 1 219 ? 26.506 -4.430 -20.273 1.00 96.31 219 GLU A N 1
ATOM 1779 C CA . GLU A 1 219 ? 27.086 -5.081 -19.087 1.00 96.31 219 GLU A CA 1
ATOM 1780 C C . GLU A 1 219 ? 26.251 -6.288 -18.643 1.00 96.31 219 GLU A C 1
ATOM 1782 O O . GLU A 1 219 ? 26.787 -7.362 -18.369 1.00 96.31 219 GLU A O 1
ATOM 1787 N N . HIS A 1 220 ? 24.926 -6.138 -18.664 1.00 94.44 220 HIS A N 1
ATOM 1788 C CA . HIS A 1 220 ? 23.985 -7.183 -18.273 1.00 94.44 220 HIS A CA 1
ATOM 1789 C C . HIS A 1 220 ? 23.543 -8.112 -19.417 1.00 94.44 220 HIS A C 1
ATOM 1791 O O . HIS A 1 220 ? 22.651 -8.929 -19.207 1.00 94.44 220 HIS A O 1
ATOM 1797 N N . GLN A 1 221 ? 24.151 -8.023 -20.606 1.00 95.69 221 GLN A N 1
ATOM 1798 C CA . GLN A 1 221 ? 23.816 -8.850 -21.781 1.00 95.69 221 GLN A CA 1
ATOM 1799 C C . GLN A 1 221 ? 22.353 -8.710 -22.256 1.00 95.69 221 GLN A C 1
ATOM 1801 O O . GLN A 1 221 ? 21.758 -9.649 -22.777 1.00 95.69 221 GLN A O 1
ATOM 1806 N N . LEU A 1 222 ? 21.772 -7.520 -22.092 1.00 95.06 222 LEU A N 1
ATOM 1807 C CA . LEU A 1 222 ? 20.400 -7.168 -22.485 1.00 95.06 222 LEU A CA 1
ATOM 1808 C C . LEU A 1 222 ? 20.346 -6.182 -23.666 1.00 95.06 222 LEU A C 1
ATOM 1810 O O . LEU A 1 222 ? 19.274 -5.695 -24.027 1.00 95.06 222 LEU A O 1
ATOM 1814 N N . TRP A 1 223 ? 21.495 -5.858 -24.264 1.00 96.00 223 TRP A N 1
ATOM 1815 C CA . TRP A 1 223 ? 21.588 -5.029 -25.463 1.00 96.00 223 TRP A CA 1
ATOM 1816 C C . TRP A 1 223 ? 21.669 -5.900 -26.718 1.00 96.00 223 TRP A C 1
ATOM 1818 O O . TRP A 1 223 ? 22.690 -6.531 -26.978 1.00 96.00 223 TRP A O 1
ATOM 1828 N N . TYR A 1 224 ? 20.591 -5.914 -27.500 1.00 95.94 224 TYR A N 1
ATOM 1829 C CA . TYR A 1 224 ? 20.449 -6.778 -28.681 1.00 95.94 224 TYR A CA 1
ATOM 1830 C C . TYR A 1 224 ? 20.546 -6.029 -30.016 1.00 95.94 224 TYR A C 1
ATOM 1832 O O . TYR A 1 224 ? 20.321 -6.624 -31.066 1.00 95.94 224 TYR A O 1
ATOM 1840 N N . ALA A 1 225 ? 20.807 -4.720 -29.992 1.00 94.56 225 ALA A N 1
ATOM 1841 C CA . ALA A 1 225 ? 20.838 -3.924 -31.210 1.00 94.56 225 ALA A CA 1
ATOM 1842 C C . ALA A 1 225 ? 22.046 -4.293 -32.084 1.00 94.56 225 ALA A C 1
ATOM 1844 O O . ALA A 1 225 ? 23.171 -4.389 -31.591 1.00 94.56 225 ALA A O 1
ATOM 1845 N N . ASP A 1 226 ? 21.816 -4.432 -33.390 1.00 94.31 226 ASP A N 1
ATOM 1846 C CA . ASP A 1 226 ? 22.886 -4.519 -34.383 1.00 94.31 226 ASP A CA 1
ATOM 1847 C C . ASP A 1 226 ? 23.425 -3.110 -34.669 1.00 94.31 226 ASP A C 1
ATOM 1849 O O . ASP A 1 226 ? 22.883 -2.353 -35.476 1.00 94.31 226 ASP A O 1
ATOM 1853 N N . GLU A 1 227 ? 24.481 -2.734 -33.950 1.00 93.31 227 GLU A N 1
ATOM 1854 C CA . GLU A 1 227 ? 25.082 -1.401 -34.059 1.00 93.31 227 GLU A CA 1
ATOM 1855 C C . GLU A 1 227 ? 25.724 -1.137 -35.418 1.00 93.31 227 GLU A C 1
ATOM 1857 O O . GLU A 1 227 ? 25.795 0.019 -35.833 1.00 93.31 227 GLU A O 1
ATOM 1862 N N . GLU A 1 228 ? 26.182 -2.175 -36.117 1.00 93.94 228 GLU A N 1
ATOM 1863 C CA . GLU A 1 228 ? 26.762 -2.006 -37.447 1.00 93.94 228 GLU A CA 1
ATOM 1864 C C . GLU A 1 228 ? 25.669 -1.714 -38.469 1.00 93.94 228 GLU A C 1
ATOM 1866 O O . GLU A 1 228 ? 25.811 -0.780 -39.261 1.00 93.94 228 GLU A O 1
ATOM 1871 N N . HIS A 1 229 ? 24.540 -2.425 -38.397 1.00 94.50 229 HIS A N 1
ATOM 1872 C CA . HIS A 1 229 ? 23.378 -2.107 -39.222 1.00 94.50 229 HIS A CA 1
ATOM 1873 C C . HIS A 1 229 ? 22.867 -0.678 -38.973 1.00 94.50 229 HIS A C 1
ATOM 1875 O O . HIS A 1 229 ? 22.620 0.056 -39.929 1.00 94.50 229 HIS A O 1
ATOM 1881 N N . ILE A 1 230 ? 22.771 -0.245 -37.710 1.00 93.12 230 ILE A N 1
ATOM 1882 C CA . ILE A 1 230 ? 22.325 1.119 -37.370 1.00 93.12 230 ILE A CA 1
ATOM 1883 C C . ILE A 1 230 ? 23.265 2.171 -37.979 1.00 93.12 230 ILE A C 1
ATOM 1885 O O . ILE A 1 230 ? 22.802 3.082 -38.664 1.00 93.12 230 ILE A O 1
ATOM 1889 N N . LYS A 1 231 ? 24.587 2.012 -37.818 1.00 92.75 231 LYS A N 1
ATOM 1890 C CA . LYS A 1 231 ? 25.574 2.935 -38.408 1.00 92.75 231 LYS A CA 1
ATOM 1891 C C . LYS A 1 231 ? 25.490 2.986 -39.935 1.00 92.75 231 LYS A C 1
ATOM 1893 O O . LYS A 1 231 ? 25.694 4.049 -40.516 1.00 92.75 231 LYS A O 1
ATOM 1898 N N . GLN A 1 232 ? 25.213 1.857 -40.594 1.00 92.75 232 GLN A N 1
ATOM 1899 C CA . GLN A 1 232 ? 25.034 1.815 -42.051 1.00 92.75 232 GLN A CA 1
ATOM 1900 C C . GLN A 1 232 ? 23.817 2.633 -42.496 1.00 92.75 232 GLN A C 1
ATOM 1902 O O . GLN A 1 232 ? 23.906 3.358 -43.486 1.00 92.75 232 GLN A O 1
ATOM 1907 N N . VAL A 1 233 ? 22.702 2.551 -41.764 1.00 92.25 233 VAL A N 1
ATOM 1908 C CA . VAL A 1 233 ? 21.500 3.355 -42.037 1.00 92.25 233 VAL A CA 1
ATOM 1909 C C . VAL A 1 233 ? 21.783 4.848 -41.831 1.00 92.25 233 VAL A C 1
ATOM 1911 O O . VAL A 1 233 ? 21.445 5.652 -42.699 1.00 92.25 233 VAL A O 1
ATOM 1914 N N . ASP A 1 234 ? 22.482 5.227 -40.756 1.00 90.81 234 ASP A N 1
ATOM 1915 C CA . ASP A 1 234 ? 22.855 6.630 -40.500 1.00 90.81 234 ASP A CA 1
ATOM 1916 C C . ASP A 1 234 ? 23.714 7.218 -41.636 1.00 90.81 234 ASP A C 1
ATOM 1918 O O . ASP A 1 234 ? 23.517 8.359 -42.067 1.00 90.81 234 ASP A O 1
ATOM 1922 N N . GLN A 1 235 ? 24.650 6.428 -42.173 1.00 89.88 235 GLN A N 1
ATOM 1923 C CA . GLN A 1 235 ? 25.479 6.830 -43.314 1.00 89.88 235 GLN A CA 1
ATOM 1924 C C . GLN A 1 235 ? 24.663 7.047 -44.594 1.00 89.88 235 GLN A C 1
ATOM 1926 O O . GLN A 1 235 ? 25.021 7.908 -45.393 1.00 89.88 235 GLN A O 1
ATOM 1931 N N . GLN A 1 236 ? 23.578 6.296 -44.804 1.00 86.12 236 GLN A N 1
ATOM 1932 C CA . GLN A 1 236 ? 22.698 6.487 -45.963 1.00 86.12 236 GLN A CA 1
ATOM 1933 C C . GLN A 1 236 ? 21.915 7.798 -45.861 1.00 86.12 236 GLN A C 1
ATOM 1935 O O . GLN A 1 236 ? 21.837 8.522 -46.845 1.00 86.12 236 GLN A O 1
ATOM 1940 N N . ILE A 1 237 ? 21.424 8.139 -44.667 1.00 84.56 237 ILE A N 1
ATOM 1941 C CA . ILE A 1 237 ? 20.681 9.385 -44.417 1.00 84.56 237 ILE A CA 1
ATOM 1942 C C . ILE A 1 237 ? 21.587 10.616 -44.552 1.00 84.56 237 ILE A C 1
ATOM 1944 O O . ILE A 1 237 ? 21.154 11.655 -45.030 1.00 84.56 237 ILE A O 1
ATOM 1948 N N . THR A 1 238 ? 22.852 10.516 -44.134 1.00 75.19 238 THR A N 1
ATOM 1949 C CA . THR A 1 238 ? 23.791 11.655 -44.168 1.00 75.19 238 THR A CA 1
ATOM 1950 C C . THR A 1 238 ? 24.332 11.943 -45.580 1.00 75.19 238 THR A C 1
ATOM 1952 O O . THR A 1 238 ? 24.929 12.994 -45.805 1.00 75.19 238 THR A O 1
ATOM 1955 N N . ASN A 1 239 ? 24.157 11.008 -46.520 1.00 64.56 239 ASN A N 1
ATOM 1956 C CA . ASN A 1 239 ? 24.598 11.127 -47.913 1.00 64.56 239 ASN A CA 1
ATOM 1957 C C . ASN A 1 239 ? 23.476 11.589 -48.876 1.00 64.56 239 ASN A C 1
ATOM 1959 O O . ASN A 1 239 ? 23.725 11.647 -50.083 1.00 64.56 239 ASN A O 1
ATOM 1963 N N . GLU A 1 240 ? 22.283 11.916 -48.360 1.00 54.19 240 GLU A N 1
ATOM 1964 C CA . GLU A 1 240 ? 21.199 12.644 -49.054 1.00 54.19 240 GLU A CA 1
ATOM 1965 C C . GLU A 1 240 ? 21.202 14.136 -48.680 1.00 54.19 240 GLU A C 1
ATOM 1967 O O . GLU A 1 240 ? 20.933 14.962 -49.585 1.00 54.19 240 GLU A O 1
#

Sequence (240 aa):
MPELASDVLQTIQANRLDNDDLLITVATYDMRFELYNWIAFMKAAKEDRFLILCTDSALYQHLTYAGYKDQAVLISKDWNNSGTVAGILQRLVYLDINPLMLDINQLVLQPRTREYLSTLMHIRWNTQLIVAQDSQSRISSGFIYLMRDSYPVKRLMALLLQTQMDRPDLTLQEAFNALHFPDGESYFSKNLSKEIGIDPYMVHVNHKTGKERIDLLKEHQLWYADEEHIKQVDQQITNE

pLDDT: mean 89.79, std 7.59, range [54.19, 98.25]

Secondary structure (DSSP, 8-state):
-PPPPHHHHHHHHHH--TTSEEEEEEE-GGGHHHHHHHHHHHHHTT----EEEESSHHHHHHHHHTT-GGGEEE--GGGTSS--HHHHHHHHHHTT-EEEEE-TT----STTHHHHHHHHHHHSTT--EEEEE-TTSPEEEEEEEE-TT-HHHHHHHHHHHHHHHH-TTS-HHHHHHHSSS-BHIIIIIS-HHHHTT---S--B--SS-HHHHHHHHHHTT-----HHHHHHHHHHHHT-

Organism: Rhizopus oryzae (NCBI:txid64495)

Foldseek 3Di:
DFDDDPLVVQLQVVLQDPLQEAEEEEDEPVCVVLLVVLVVQCVVLVNPRHAYEYQDPVVQVVCVVVVNVSRYDYDDCSQAVQSAPLSNCLSSLQVQGWYWYAYSPDGDPDRCPVVVVVCVCPVDPPRAKDFDADPVRATDPRTITGHSPDPVRNVLSVQLSLLCVLPVVDHSRLSRQLAQEHEPCSCPVVVPVVVSVHDHPYYHDPVDDDPRSQVSCVVVVNDDDPVVVVVVVVVVVVVD

Radius of gyration: 22.28 Å; chains: 1; bounding box: 49×37×77 Å